Protein AF-0000000073020446 (afdb_homodimer)

Radius of gyration: 24.44 Å; Cα contacts (8 Å, |Δi|>4): 511; chains: 2; bounding box: 41×129×50 Å

Structure (mmCIF, N/CA/C/O backbone):
data_AF-0000000073020446-model_v1
#
loop_
_entity.id
_entity.type
_entity.pdbx_description
1 polymer 'PDZ domain-containing protein'
#
loop_
_atom_site.group_PDB
_atom_site.id
_atom_site.type_symbol
_atom_site.label_atom_id
_atom_site.label_alt_id
_atom_site.label_comp_id
_atom_site.label_asym_id
_atom_site.label_entity_id
_atom_site.label_seq_id
_atom_site.pdbx_PDB_ins_code
_atom_site.Cartn_x
_atom_site.Cartn_y
_atom_site.Cartn_z
_atom_site.occupancy
_atom_site.B_iso_or_equiv
_atom_site.auth_seq_id
_atom_site.auth_comp_id
_atom_site.auth_asym_id
_atom_site.auth_atom_id
_atom_site.pdbx_PDB_model_num
ATOM 1 N N . ARG A 1 1 ? 5.922 -68.75 -7.051 1 32.19 1 ARG A N 1
ATOM 2 C CA . ARG A 1 1 ? 5.406 -67.938 -5.965 1 32.19 1 ARG A CA 1
ATOM 3 C C . ARG A 1 1 ? 6.133 -66.562 -5.906 1 32.19 1 ARG A C 1
ATOM 5 O O . ARG A 1 1 ? 7.09 -66.438 -5.145 1 32.19 1 ARG A O 1
ATOM 12 N N . GLU A 1 2 ? 6.543 -66.062 -7.113 1 38.53 2 GLU A N 1
ATOM 13 C CA . GLU A 1 2 ? 7.254 -64.812 -7.297 1 38.53 2 GLU A CA 1
ATOM 14 C C . GLU A 1 2 ? 6.465 -63.625 -6.715 1 38.53 2 GLU A C 1
ATOM 16 O O . GLU A 1 2 ? 5.293 -63.438 -7.051 1 38.53 2 GLU A O 1
ATOM 21 N N . THR A 1 3 ? 6.746 -63.281 -5.391 1 38.09 3 THR A N 1
ATOM 22 C CA . THR A 1 3 ? 6.234 -62.094 -4.68 1 38.09 3 THR A CA 1
ATOM 23 C C . THR A 1 3 ? 6.5 -60.844 -5.469 1 38.09 3 THR A C 1
ATOM 25 O O . THR A 1 3 ? 7.645 -60.562 -5.836 1 38.09 3 THR A O 1
ATOM 28 N N . LEU A 1 4 ? 5.629 -60.375 -6.383 1 40.97 4 LEU A N 1
ATOM 29 C CA . LEU A 1 4 ? 5.574 -59.031 -7 1 40.97 4 LEU A CA 1
ATOM 30 C C . LEU A 1 4 ? 5.641 -57.938 -5.945 1 40.97 4 LEU A C 1
ATOM 32 O O . LEU A 1 4 ? 4.773 -57.875 -5.074 1 40.97 4 LEU A O 1
ATOM 36 N N . SER A 1 5 ? 6.809 -57.719 -5.328 1 40.84 5 SER A N 1
ATOM 37 C CA . SER A 1 5 ? 7.008 -56.531 -4.492 1 40.84 5 SER A CA 1
ATOM 38 C C . SER A 1 5 ? 6.598 -55.25 -5.227 1 40.84 5 SER A C 1
ATOM 40 O O . SER A 1 5 ? 7.102 -54.969 -6.316 1 40.84 5 SER A O 1
ATOM 42 N N . SER A 1 6 ? 5.32 -55.031 -5.387 1 43.56 6 SER A N 1
ATOM 43 C CA . SER A 1 6 ? 4.883 -53.719 -5.82 1 43.56 6 SER A CA 1
ATOM 44 C C . SER A 1 6 ? 5.578 -52.625 -5.031 1 43.56 6 SER A C 1
ATOM 46 O O . SER A 1 6 ? 5.383 -52.5 -3.818 1 43.56 6 SER A O 1
ATOM 48 N N . GLY A 1 7 ? 6.867 -52.406 -5.188 1 40.72 7 GLY A N 1
ATOM 49 C CA . GLY A 1 7 ? 7.527 -51.188 -4.695 1 40.72 7 GLY A CA 1
ATOM 50 C C . GLY A 1 7 ? 6.695 -49.938 -4.879 1 40.72 7 GLY A C 1
ATOM 51 O O . GLY A 1 7 ? 6.445 -49.5 -6.008 1 40.72 7 GLY A O 1
ATOM 52 N N . VAL A 1 8 ? 5.621 -49.781 -4.141 1 45.06 8 VAL A N 1
ATOM 53 C CA . VAL A 1 8 ? 4.977 -48.5 -4.074 1 45.06 8 VAL A CA 1
ATOM 54 C C . VAL A 1 8 ? 6.035 -47.406 -3.881 1 45.06 8 VAL A C 1
ATOM 56 O O . VAL A 1 8 ? 6.785 -47.438 -2.904 1 45.06 8 VAL A O 1
ATOM 59 N N . SER A 1 9 ? 6.828 -47.031 -4.875 1 44.69 9 SER A N 1
ATOM 60 C CA . SER A 1 9 ? 7.613 -45.812 -4.855 1 44.69 9 SER A CA 1
ATOM 61 C C . SER A 1 9 ? 6.848 -44.656 -4.18 1 44.69 9 SER A C 1
ATOM 63 O O . SER A 1 9 ? 5.73 -44.344 -4.586 1 44.69 9 SER A O 1
ATOM 65 N N . VAL A 1 10 ? 6.824 -44.594 -2.91 1 44.34 10 VAL A N 1
ATOM 66 C CA . VAL A 1 10 ? 6.375 -43.375 -2.236 1 44.34 10 VAL A CA 1
ATOM 67 C C . VAL A 1 10 ? 7.008 -42.156 -2.895 1 44.34 10 VAL A C 1
ATOM 69 O O . VAL A 1 10 ? 8.234 -42.031 -2.963 1 44.34 10 VAL A O 1
ATOM 72 N N . GLN A 1 11 ? 6.578 -41.719 -4.066 1 43.41 11 GLN A N 1
ATOM 73 C CA . GLN A 1 11 ? 6.965 -40.406 -4.516 1 43.41 11 GLN A CA 1
ATOM 74 C C . GLN A 1 11 ? 7.168 -39.469 -3.33 1 43.41 11 GLN A C 1
ATOM 76 O O . GLN A 1 11 ? 6.312 -39.375 -2.447 1 43.41 11 GLN A O 1
ATOM 81 N N . GLU A 1 12 ? 8.258 -39.438 -2.719 1 45.97 12 GLU A N 1
ATOM 82 C CA . GLU A 1 12 ? 8.641 -38.438 -1.751 1 45.97 12 GLU A CA 1
ATOM 83 C C . GLU A 1 12 ? 8.086 -37.062 -2.145 1 45.97 12 GLU A C 1
ATOM 85 O O . GLU A 1 12 ? 8.398 -36.531 -3.219 1 45.97 12 GLU A O 1
ATOM 90 N N . GLU A 1 13 ? 6.758 -36.844 -2.008 1 51.16 13 GLU A N 1
ATOM 91 C CA . GLU A 1 13 ? 6.254 -35.469 -2.088 1 51.16 13 GLU A CA 1
ATOM 92 C C . GLU A 1 13 ? 7.289 -34.469 -1.582 1 51.16 13 GLU A C 1
ATOM 94 O O . GLU A 1 13 ? 7.688 -34.5 -0.416 1 51.16 13 GLU A O 1
ATOM 99 N N . THR A 1 14 ? 8.414 -34.344 -2.248 1 57.66 14 THR A N 1
ATOM 100 C CA . THR A 1 14 ? 9.359 -33.281 -1.863 1 57.66 14 THR A CA 1
ATOM 101 C C . THR A 1 14 ? 8.641 -32.125 -1.195 1 57.66 14 THR A C 1
ATOM 103 O O . THR A 1 14 ? 7.602 -31.672 -1.681 1 57.66 14 THR A O 1
ATOM 106 N N . ALA A 1 15 ? 8.586 -31.984 0.088 1 64.5 15 ALA A N 1
ATOM 107 C CA . ALA A 1 15 ? 7.934 -31.047 0.995 1 64.5 15 ALA A CA 1
ATOM 108 C C . ALA A 1 15 ? 8.07 -29.609 0.486 1 64.5 15 ALA A C 1
ATOM 110 O O . ALA A 1 15 ? 9.172 -29.156 0.19 1 64.5 15 ALA A O 1
ATOM 111 N N . SER A 1 16 ? 7.105 -29.141 -0.244 1 80.31 16 SER A N 1
ATOM 112 C CA . SER A 1 16 ? 7.082 -27.734 -0.651 1 80.31 16 SER A CA 1
ATOM 113 C C . SER A 1 16 ? 7.172 -26.812 0.556 1 80.31 16 SER A C 1
ATOM 115 O O . SER A 1 16 ? 6.684 -27.141 1.639 1 80.31 16 SER A O 1
ATOM 117 N N . GLU A 1 17 ? 8.195 -26 0.393 1 88.5 17 GLU A N 1
ATOM 118 C CA . GLU A 1 17 ? 8.367 -24.984 1.426 1 88.5 17 GLU A CA 1
ATOM 119 C C . GLU A 1 17 ? 7.781 -23.641 0.986 1 88.5 17 GLU A C 1
ATOM 121 O O . GLU A 1 17 ? 7.887 -23.266 -0.183 1 88.5 17 GLU A O 1
ATOM 126 N N . GLU A 1 18 ? 7.016 -23.078 1.879 1 91.31 18 GLU A N 1
ATOM 127 C CA . GLU A 1 18 ? 6.496 -21.734 1.638 1 91.31 18 GLU A CA 1
ATOM 128 C C . GLU A 1 18 ? 7.434 -20.672 2.205 1 91.31 18 GLU A C 1
ATOM 130 O O . GLU A 1 18 ? 7.883 -20.766 3.348 1 91.31 18 GLU A O 1
ATOM 135 N N . VAL A 1 19 ? 7.738 -19.656 1.341 1 92.88 19 VAL A N 1
ATOM 136 C CA . VAL A 1 19 ? 8.594 -18.578 1.8 1 92.88 19 VAL A CA 1
ATOM 137 C C . VAL A 1 19 ? 7.895 -17.234 1.56 1 92.88 19 VAL A C 1
ATOM 139 O O . VAL A 1 19 ? 7.09 -17.109 0.637 1 92.88 19 VAL A O 1
ATOM 142 N N . GLU A 1 20 ? 8.117 -16.312 2.484 1 95 20 GLU A N 1
ATOM 143 C CA . GLU A 1 20 ? 7.656 -14.938 2.297 1 95 20 GLU A CA 1
ATOM 144 C C . GLU A 1 20 ? 8.711 -14.094 1.591 1 95 20 GLU A C 1
ATOM 146 O O . GLU A 1 20 ? 9.891 -14.141 1.943 1 95 20 GLU A O 1
ATOM 151 N N . VAL A 1 21 ? 8.266 -13.312 0.598 1 95.31 21 VAL A N 1
ATOM 152 C CA . VAL A 1 21 ? 9.188 -12.555 -0.243 1 95.31 21 VAL A CA 1
ATOM 153 C C . VAL A 1 21 ? 8.68 -11.117 -0.394 1 95.31 21 VAL A C 1
ATOM 155 O O . VAL A 1 21 ? 7.484 -10.891 -0.577 1 95.31 21 VAL A O 1
ATOM 158 N N . VAL A 1 22 ? 9.523 -10.133 -0.244 1 97.12 22 VAL A N 1
ATOM 159 C CA . VAL A 1 22 ? 9.234 -8.75 -0.595 1 97.12 22 VAL A CA 1
ATOM 160 C C . VAL A 1 22 ? 9.93 -8.391 -1.906 1 97.12 22 VAL A C 1
ATOM 162 O O . VAL A 1 22 ? 11.141 -8.586 -2.049 1 97.12 22 VAL A O 1
ATOM 165 N N . VAL A 1 23 ? 9.172 -7.891 -2.818 1 96.62 23 VAL A N 1
ATOM 166 C CA . VAL A 1 23 ? 9.727 -7.438 -4.094 1 96.62 23 VAL A CA 1
ATOM 167 C C . VAL A 1 23 ? 9.305 -5.996 -4.359 1 96.62 23 VAL A C 1
ATOM 169 O O . VAL A 1 23 ? 8.18 -5.605 -4.035 1 96.62 23 VAL A O 1
ATOM 172 N N . GLU A 1 24 ? 10.18 -5.246 -4.926 1 96.44 24 GLU A N 1
ATOM 173 C CA . GLU A 1 24 ? 9.922 -3.824 -5.125 1 96.44 24 GLU A CA 1
ATOM 174 C C . GLU A 1 24 ? 10.43 -3.352 -6.48 1 96.44 24 GLU A C 1
ATOM 176 O O . GLU A 1 24 ? 11.516 -3.744 -6.91 1 96.44 24 GLU A O 1
ATOM 181 N N . THR A 1 25 ? 9.594 -2.484 -7.102 1 95.88 25 THR A N 1
ATOM 182 C CA . THR A 1 25 ? 10.031 -1.891 -8.359 1 95.88 25 THR A CA 1
ATOM 183 C C . THR A 1 25 ? 11.062 -0.793 -8.109 1 95.88 25 THR A C 1
ATOM 185 O O . THR A 1 25 ? 11.195 -0.303 -6.98 1 95.88 25 THR A O 1
ATOM 188 N N . GLU A 1 26 ? 11.844 -0.472 -9.234 1 91.12 26 GLU A N 1
ATOM 189 C CA . GLU A 1 26 ? 12.742 0.675 -9.164 1 91.12 26 GLU A CA 1
ATOM 190 C C . GLU A 1 26 ? 11.961 1.982 -9.055 1 91.12 26 GLU A C 1
ATOM 192 O O . GLU A 1 26 ? 10.75 2.012 -9.281 1 91.12 26 GLU A O 1
ATOM 197 N N . ALA A 1 27 ? 12.867 3.027 -8.82 1 83.88 27 ALA A N 1
ATOM 198 C CA . ALA A 1 27 ? 12.258 4.348 -8.695 1 83.88 27 ALA A CA 1
ATOM 199 C C . ALA A 1 27 ? 11.531 4.742 -9.977 1 83.88 27 ALA A C 1
ATOM 201 O O . ALA A 1 27 ? 12.047 4.535 -11.078 1 83.88 27 ALA A O 1
ATOM 202 N N . GLU A 1 28 ? 10.266 5.059 -10.008 1 83.38 28 GLU A N 1
ATOM 203 C CA . GLU A 1 28 ? 9.438 5.559 -11.094 1 83.38 28 GLU A CA 1
ATOM 204 C C . GLU A 1 28 ? 8.969 4.422 -12 1 83.38 28 GLU A C 1
ATOM 206 O O . GLU A 1 28 ? 8.445 4.66 -13.086 1 83.38 28 GLU A O 1
ATOM 211 N N . ALA A 1 29 ? 9.406 3.279 -11.648 1 91.75 29 ALA A N 1
ATOM 212 C CA . ALA A 1 29 ? 8.906 2.154 -12.438 1 91.75 29 ALA A CA 1
ATOM 213 C C . ALA A 1 29 ? 7.648 1.558 -11.812 1 91.75 29 ALA A C 1
ATOM 215 O O . ALA A 1 29 ? 7.555 1.431 -10.594 1 91.75 29 ALA A O 1
ATOM 216 N N . GLY A 1 30 ? 6.691 1.211 -12.648 1 96.31 30 GLY A N 1
ATOM 217 C CA . GLY A 1 30 ? 5.457 0.569 -12.219 1 96.31 30 GLY A CA 1
ATOM 218 C C . GLY A 1 30 ? 5.469 -0.934 -12.422 1 96.31 30 GLY A C 1
ATOM 219 O O . GLY A 1 30 ? 6.457 -1.496 -12.898 1 96.31 30 GLY A O 1
ATOM 220 N N . ALA A 1 31 ? 4.445 -1.601 -11.945 1 97.06 31 ALA A N 1
ATOM 221 C CA . ALA A 1 31 ? 4.234 -3.035 -12.125 1 97.06 31 ALA A CA 1
ATOM 222 C C . ALA A 1 31 ? 3.082 -3.305 -13.086 1 97.06 31 ALA A C 1
ATOM 224 O O . ALA A 1 31 ? 1.946 -2.896 -12.836 1 97.06 31 ALA A O 1
ATOM 225 N N . SER A 1 32 ? 3.424 -3.918 -14.172 1 97.31 32 SER A N 1
ATOM 226 C CA . SER A 1 32 ? 2.396 -4.246 -15.156 1 97.31 32 SER A CA 1
ATOM 227 C C . SER A 1 32 ? 2.637 -5.621 -15.773 1 97.31 32 SER A C 1
ATOM 229 O O . SER A 1 32 ? 3.695 -6.219 -15.57 1 97.31 32 SER A O 1
ATOM 231 N N . GLY A 1 33 ? 1.532 -6.156 -16.453 1 98.06 33 GLY A N 1
ATOM 232 C CA . GLY A 1 33 ? 1.674 -7.387 -17.219 1 98.06 33 GLY A CA 1
ATOM 233 C C . GLY A 1 33 ? 1.342 -8.633 -16.422 1 98.06 33 GLY A C 1
ATOM 234 O O . GLY A 1 33 ? 1.864 -9.711 -16.688 1 98.06 33 GLY A O 1
ATOM 235 N N . TYR A 1 34 ? 0.588 -8.461 -15.43 1 98.62 34 TYR A N 1
ATOM 236 C CA . TYR A 1 34 ? 0.132 -9.609 -14.656 1 98.62 34 TYR A CA 1
ATOM 237 C C . TYR A 1 34 ? -1.369 -9.539 -14.406 1 98.62 34 TYR A C 1
ATOM 239 O O . TYR A 1 34 ? -1.966 -8.461 -14.484 1 98.62 34 TYR A O 1
ATOM 247 N N . SER A 1 35 ? -1.952 -10.648 -14.148 1 98.62 35 SER A N 1
ATOM 248 C CA . SER A 1 35 ? -3.348 -10.719 -13.727 1 98.62 35 SER A CA 1
ATOM 249 C C . SER A 1 35 ? -3.49 -11.43 -12.383 1 98.62 35 SER A C 1
ATOM 251 O O . SER A 1 35 ? -2.568 -12.117 -11.938 1 98.62 35 SER A O 1
ATOM 253 N N . VAL A 1 36 ? -4.629 -11.156 -11.734 1 98.81 36 VAL A N 1
ATOM 254 C CA . VAL A 1 36 ? -4.844 -11.727 -10.406 1 98.81 36 VAL A CA 1
ATOM 255 C C . VAL A 1 36 ? -6.16 -12.5 -10.391 1 98.81 36 VAL A C 1
ATOM 257 O O . VAL A 1 36 ? -6.996 -12.336 -11.281 1 98.81 36 VAL A O 1
ATOM 260 N N . THR A 1 37 ? -6.234 -13.453 -9.445 1 98.75 37 THR A N 1
ATOM 261 C CA . THR A 1 37 ? -7.449 -14.219 -9.188 1 98.75 37 THR A CA 1
ATOM 262 C C . THR A 1 37 ? -7.66 -14.422 -7.691 1 98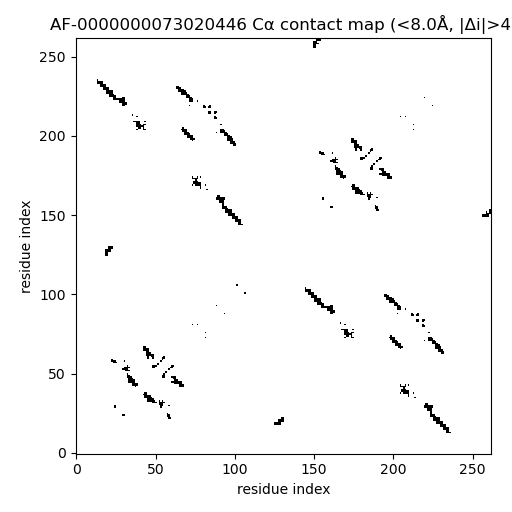.75 37 THR A C 1
ATOM 264 O O . THR A 1 37 ? -6.766 -14.141 -6.891 1 98.75 37 THR A O 1
ATOM 267 N N . GLY A 1 38 ? -8.93 -14.852 -7.379 1 98.62 38 GLY A N 1
ATOM 268 C CA . GLY A 1 38 ? -9.258 -15.094 -5.98 1 98.62 38 GLY A CA 1
ATOM 269 C C . GLY A 1 38 ? -9.969 -13.93 -5.32 1 98.62 38 GLY A C 1
ATOM 270 O O . GLY A 1 38 ? -10.953 -13.414 -5.855 1 98.62 38 GLY A O 1
ATOM 271 N N . GLY A 1 39 ? -9.469 -13.562 -4.059 1 98.25 39 GLY A N 1
ATOM 272 C CA . GLY A 1 39 ? -10.148 -12.578 -3.234 1 98.25 39 GLY A CA 1
ATOM 273 C C . GLY A 1 39 ? -10.961 -13.195 -2.111 1 98.25 39 GLY A C 1
ATOM 274 O O . GLY A 1 39 ? -11.141 -14.414 -2.064 1 98.25 39 GLY A O 1
ATOM 275 N N . GLY A 1 40 ? -11.289 -12.328 -1.175 1 97.94 40 GLY A N 1
ATOM 276 C CA . GLY A 1 40 ? -12.031 -12.836 -0.034 1 97.94 40 GLY A CA 1
ATOM 277 C C . GLY A 1 40 ? -11.211 -13.75 0.856 1 97.94 40 GLY A C 1
ATOM 278 O O . GLY A 1 40 ? -10.047 -13.469 1.128 1 97.94 40 GLY A O 1
ATOM 279 N N . GLU A 1 41 ? -11.805 -14.766 1.276 1 97.38 41 GLU A N 1
ATOM 280 C CA . GLU A 1 41 ? -11.188 -15.688 2.225 1 97.38 41 GLU A CA 1
ATOM 281 C C . GLU A 1 41 ? -10.094 -16.516 1.557 1 97.38 41 GLU A C 1
ATOM 283 O O . GLU A 1 41 ? -9.156 -16.969 2.221 1 97.38 41 GLU A O 1
ATOM 288 N N . ARG A 1 42 ? -10.219 -16.734 0.312 1 97.19 42 ARG A N 1
ATOM 289 C CA . ARG A 1 42 ? -9.258 -17.547 -0.418 1 97.19 42 ARG A CA 1
ATOM 290 C C . ARG A 1 42 ? -7.895 -16.875 -0.49 1 97.19 42 ARG A C 1
ATOM 292 O O . ARG A 1 42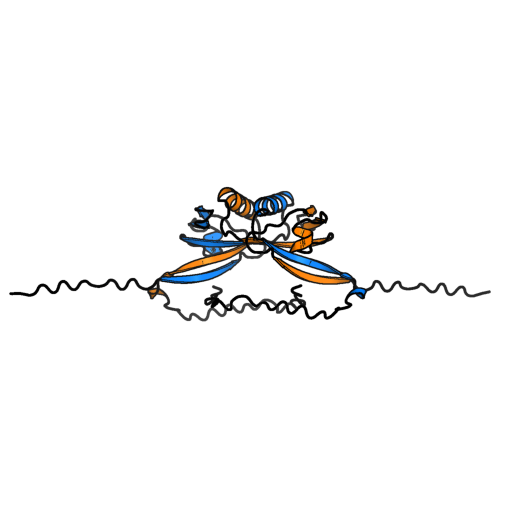 ? -6.859 -17.547 -0.494 1 97.19 42 ARG A O 1
ATOM 299 N N . GLY A 1 43 ? -7.961 -15.578 -0.534 1 98.44 43 GLY A N 1
ATOM 300 C CA . GLY A 1 43 ? -6.75 -14.805 -0.781 1 98.44 43 GLY A CA 1
ATOM 301 C C . GLY A 1 43 ? -6.59 -14.398 -2.234 1 98.44 43 GLY A C 1
ATOM 302 O O . GLY A 1 43 ? -7.344 -14.852 -3.098 1 98.44 43 GLY A O 1
ATOM 303 N N . LEU A 1 44 ? -5.672 -13.492 -2.459 1 98.81 44 LEU A N 1
ATOM 304 C CA . LEU A 1 44 ? -5.383 -12.977 -3.793 1 98.81 44 LEU A CA 1
ATOM 305 C C . LEU A 1 44 ? -4.121 -13.609 -4.363 1 98.81 44 LEU A C 1
ATOM 307 O O . LEU A 1 44 ? -3.078 -13.633 -3.703 1 98.81 44 LEU A O 1
ATOM 311 N N . PHE A 1 45 ? -4.215 -14.141 -5.609 1 98.75 45 PHE A N 1
ATOM 312 C CA . PHE A 1 45 ? -3.107 -14.875 -6.211 1 98.75 45 PHE A CA 1
ATOM 313 C C . PHE A 1 45 ? -2.785 -14.328 -7.598 1 98.75 45 PHE A C 1
ATOM 315 O O . PHE A 1 45 ? -3.676 -13.859 -8.305 1 98.75 45 PHE A O 1
ATOM 322 N N . ILE A 1 46 ? -1.523 -14.453 -7.906 1 98.81 46 ILE A N 1
ATOM 323 C CA . ILE A 1 46 ? -1.13 -14.164 -9.281 1 98.81 46 ILE A CA 1
ATOM 324 C C . ILE A 1 46 ? -1.61 -15.289 -10.203 1 98.81 46 ILE A C 1
ATOM 326 O O . ILE A 1 46 ? -1.282 -16.453 -9.984 1 98.81 46 ILE A O 1
ATOM 330 N N . LYS A 1 47 ? -2.359 -14.945 -11.148 1 98.69 47 LYS A N 1
ATOM 331 C CA . LYS A 1 47 ? -2.9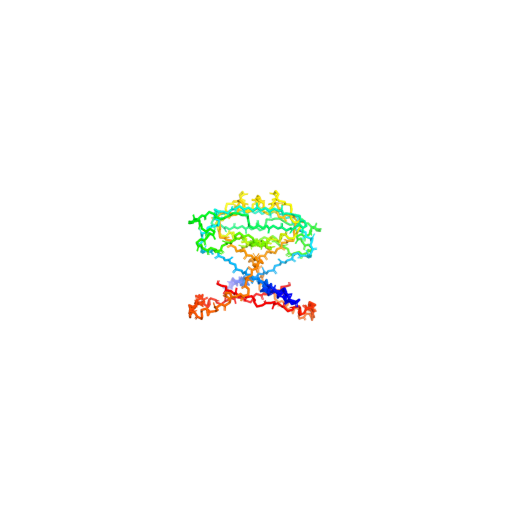34 -15.914 -12.078 1 98.69 47 LYS A CA 1
ATOM 332 C C . LYS A 1 47 ? -2.041 -16.109 -13.297 1 98.69 47 LYS A C 1
ATOM 334 O O . LYS A 1 47 ? -1.778 -17.234 -13.719 1 98.69 47 LYS A O 1
ATOM 339 N N . ASP A 1 48 ? -1.679 -14.953 -13.969 1 98.5 48 ASP A N 1
ATOM 340 C CA . ASP A 1 48 ? -0.83 -14.953 -15.148 1 98.5 48 ASP A CA 1
ATOM 341 C C . ASP A 1 48 ? 0.198 -13.828 -15.094 1 98.5 48 ASP A C 1
ATOM 343 O O . ASP A 1 48 ? -0.082 -12.75 -14.562 1 98.5 48 ASP A O 1
ATOM 347 N N . VAL A 1 49 ? 1.334 -14.195 -15.711 1 98.62 49 VAL A N 1
ATOM 348 C CA . VAL A 1 49 ? 2.377 -13.195 -15.898 1 98.62 49 VAL A CA 1
ATOM 349 C C . VAL A 1 49 ? 2.865 -13.211 -17.344 1 98.62 49 VAL A C 1
ATOM 351 O O . VAL A 1 49 ? 3.324 -14.25 -17.844 1 98.62 49 VAL A O 1
ATOM 354 N N . LEU A 1 50 ? 2.633 -12.039 -18 1 98.06 50 LEU A N 1
ATOM 355 C CA . LEU A 1 50 ? 3.092 -11.93 -19.375 1 98.06 50 LEU A CA 1
ATOM 356 C C . LEU A 1 50 ? 4.613 -11.961 -19.453 1 98.06 50 LEU A C 1
ATOM 358 O O . LEU A 1 50 ? 5.293 -11.336 -18.625 1 98.06 50 LEU A O 1
ATOM 362 N N . LYS A 1 51 ? 5.043 -12.656 -20.406 1 95.56 51 LYS A N 1
ATOM 363 C CA . LYS A 1 51 ? 6.484 -12.719 -20.625 1 95.56 51 LYS A CA 1
ATOM 364 C C . LYS A 1 51 ? 7.051 -11.336 -20.938 1 95.56 51 LYS A C 1
ATOM 366 O O . LYS A 1 51 ? 6.449 -10.57 -21.688 1 95.56 51 LYS A O 1
ATOM 371 N N . ASP A 1 52 ? 8.078 -10.836 -20.469 1 95.31 52 ASP A N 1
ATOM 372 C CA . ASP A 1 52 ? 8.805 -9.602 -20.766 1 95.31 52 ASP A CA 1
ATOM 373 C C . ASP A 1 52 ? 8.133 -8.391 -20.125 1 95.31 52 ASP A C 1
ATOM 375 O O . ASP A 1 52 ? 8.469 -7.25 -20.453 1 95.31 52 ASP A O 1
ATOM 379 N N . SER A 1 53 ? 7.105 -8.68 -19.328 1 96.56 53 SER A N 1
ATOM 380 C CA . SER A 1 53 ? 6.457 -7.598 -18.609 1 96.56 53 SER A CA 1
ATOM 381 C C . SER A 1 53 ? 7.34 -7.086 -17.469 1 96.56 53 SER A C 1
ATOM 383 O O . SER A 1 53 ? 8.344 -7.719 -17.125 1 96.56 53 SER A O 1
ATOM 385 N N . THR A 1 54 ? 7.043 -5.926 -16.969 1 96.12 54 THR A N 1
ATOM 386 C CA . THR A 1 54 ? 7.789 -5.402 -15.828 1 96.12 54 THR A CA 1
ATOM 387 C C . THR A 1 54 ? 7.594 -6.281 -14.594 1 96.12 54 THR A C 1
ATOM 389 O O . THR A 1 54 ? 8.5 -6.41 -13.766 1 96.12 54 THR A O 1
ATOM 392 N N . ALA A 1 55 ? 6.406 -6.914 -14.5 1 97.12 55 ALA A N 1
ATOM 393 C CA . ALA A 1 55 ? 6.137 -7.828 -13.391 1 97.12 55 ALA A CA 1
ATOM 394 C C . ALA A 1 55 ? 7.062 -9.047 -13.445 1 97.12 55 ALA A C 1
ATOM 396 O O . ALA A 1 55 ? 7.535 -9.523 -12.414 1 97.12 55 ALA A O 1
ATOM 397 N N . ALA A 1 56 ? 7.281 -9.508 -14.625 1 95.69 56 ALA A N 1
ATOM 398 C CA . ALA A 1 56 ? 8.164 -10.656 -14.797 1 95.69 56 ALA A CA 1
ATOM 399 C C . ALA A 1 56 ? 9.625 -10.25 -14.641 1 95.69 56 ALA A C 1
ATOM 401 O O . ALA A 1 56 ? 10.367 -10.859 -13.867 1 95.69 56 ALA A O 1
ATOM 402 N N . LYS A 1 57 ? 10.016 -9.219 -15.266 1 94.56 57 LYS A N 1
ATOM 403 C CA . LYS A 1 57 ? 11.422 -8.852 -15.383 1 94.56 57 LYS A CA 1
ATOM 404 C C . LYS A 1 57 ? 11.922 -8.188 -14.109 1 94.56 57 LYS A C 1
ATOM 406 O O . LYS A 1 57 ? 13.031 -8.477 -13.641 1 94.56 57 LYS A O 1
ATOM 411 N N . HIS A 1 58 ? 11.133 -7.348 -13.547 1 93.38 58 HIS A N 1
ATOM 412 C CA . HIS A 1 58 ? 11.633 -6.523 -12.453 1 93.38 58 HIS A CA 1
ATOM 413 C C . HIS A 1 58 ? 11.188 -7.078 -11.102 1 93.38 58 HIS A C 1
ATOM 415 O O . HIS A 1 58 ? 11.867 -6.891 -10.094 1 93.38 58 HIS A O 1
ATOM 421 N N . LEU A 1 59 ? 10.039 -7.777 -11.062 1 96.19 59 LEU A N 1
ATOM 422 C CA . LEU A 1 59 ? 9.516 -8.211 -9.773 1 96.19 59 LEU A CA 1
ATOM 423 C C . LEU A 1 59 ? 9.594 -9.734 -9.641 1 96.19 59 LEU A C 1
ATOM 425 O O . LEU A 1 59 ? 9.359 -10.281 -8.555 1 96.19 59 LEU A O 1
ATOM 429 N N . SER A 1 60 ? 9.891 -10.43 -10.711 1 95.81 60 SER A N 1
ATOM 430 C CA . SER A 1 60 ? 9.961 -11.883 -10.719 1 95.81 60 SER A CA 1
ATOM 431 C C . SER A 1 60 ? 8.672 -12.5 -10.172 1 95.81 60 SER A C 1
ATOM 433 O O . SER A 1 60 ? 8.711 -13.5 -9.453 1 95.81 60 SER A O 1
ATOM 435 N N . LEU A 1 61 ? 7.602 -11.891 -10.469 1 97.81 61 LEU A N 1
ATOM 436 C CA . LEU A 1 61 ? 6.324 -12.477 -10.07 1 97.81 61 LEU A CA 1
ATOM 437 C C . LEU A 1 61 ? 6.082 -13.797 -10.789 1 97.81 61 LEU A C 1
ATOM 439 O O . LEU A 1 61 ? 6.465 -13.953 -11.953 1 97.81 61 LEU A O 1
ATOM 443 N N . GLN A 1 62 ? 5.445 -14.719 -10.094 1 96.19 62 GLN A N 1
ATOM 444 C CA . GLN A 1 62 ? 5.172 -16.031 -10.664 1 96.19 62 GLN A CA 1
ATOM 445 C C . GLN A 1 62 ? 3.711 -16.422 -10.461 1 96.19 62 GLN A C 1
ATOM 447 O O . GLN A 1 62 ? 3.104 -16.078 -9.445 1 96.19 62 GLN A O 1
ATOM 452 N N . GLN A 1 63 ? 3.24 -17.125 -11.438 1 96.88 63 GLN A N 1
ATOM 453 C CA . GLN A 1 63 ? 1.937 -17.75 -11.242 1 96.88 63 GLN A CA 1
ATOM 454 C C . GLN A 1 63 ? 1.896 -18.547 -9.938 1 96.88 63 GLN A C 1
ATOM 456 O O . GLN A 1 63 ? 2.832 -19.281 -9.633 1 96.88 63 GLN A O 1
ATOM 461 N N . GLY A 1 64 ? 0.816 -18.281 -9.172 1 97.25 64 GLY A N 1
ATOM 462 C CA . GLY A 1 64 ? 0.661 -19.031 -7.938 1 97.25 64 GLY A CA 1
ATOM 463 C C . GLY A 1 64 ? 1.127 -18.281 -6.711 1 97.25 64 GLY A C 1
ATOM 464 O O . GLY A 1 64 ? 0.796 -18.641 -5.582 1 97.25 64 GLY A O 1
ATOM 465 N N . ASP A 1 65 ? 2.021 -17.25 -6.902 1 98.12 65 ASP A N 1
ATOM 466 C CA . ASP A 1 65 ? 2.332 -16.375 -5.777 1 98.12 65 ASP A CA 1
ATOM 467 C C . ASP A 1 65 ? 1.056 -15.844 -5.121 1 98.12 65 ASP A C 1
ATOM 469 O O . ASP A 1 65 ? 0.125 -15.422 -5.812 1 98.12 65 ASP A O 1
ATOM 473 N N . GLN A 1 66 ? 0.97 -15.898 -3.775 1 98.62 66 GLN A N 1
ATOM 474 C CA . GLN A 1 66 ? -0.078 -15.18 -3.057 1 98.62 66 GLN A CA 1
ATOM 475 C C . GLN A 1 66 ? 0.356 -13.758 -2.723 1 98.62 66 GLN A C 1
ATOM 477 O O . GLN A 1 66 ? 1.442 -13.547 -2.18 1 98.62 66 GLN A O 1
ATOM 482 N N . LEU A 1 67 ? -0.494 -12.836 -3.156 1 98.75 67 LEU A N 1
ATOM 483 C CA . LEU A 1 67 ? -0.25 -11.438 -2.812 1 98.75 67 LEU A CA 1
ATOM 484 C C . LEU A 1 67 ? -0.805 -11.117 -1.43 1 98.75 67 LEU A C 1
ATOM 486 O O . LEU A 1 67 ? -2.02 -10.984 -1.259 1 98.75 67 LEU A O 1
ATOM 490 N N . LEU A 1 68 ? 0.064 -10.898 -0.498 1 98.56 68 LEU A N 1
ATOM 491 C CA . LEU A 1 68 ? -0.359 -10.633 0.873 1 98.56 68 LEU A CA 1
ATOM 492 C C . LEU A 1 68 ? -0.603 -9.141 1.087 1 98.56 68 LEU A C 1
ATOM 494 O O . LEU A 1 68 ? -1.478 -8.758 1.867 1 98.56 68 LEU A O 1
ATOM 498 N N . SER A 1 69 ? 0.163 -8.297 0.468 1 98.69 69 SER A N 1
ATOM 499 C CA . SER A 1 69 ? -0.031 -6.855 0.545 1 98.69 69 SER A CA 1
ATOM 500 C C . SER A 1 69 ? 0.696 -6.137 -0.587 1 98.69 69 SER A C 1
ATOM 502 O O . SER A 1 69 ? 1.571 -6.715 -1.235 1 98.69 69 SER A O 1
ATOM 504 N N . ALA A 1 70 ? 0.252 -4.926 -0.86 1 98.75 70 ALA A N 1
ATOM 505 C CA . ALA A 1 70 ? 0.892 -4.012 -1.802 1 98.75 70 ALA A CA 1
ATOM 506 C C . ALA A 1 70 ? 1.131 -2.646 -1.163 1 98.75 70 ALA A C 1
ATOM 508 O O . ALA A 1 70 ? 0.229 -2.076 -0.544 1 98.75 70 ALA A O 1
ATOM 509 N N . ARG A 1 71 ? 2.338 -2.215 -1.261 1 98.69 71 ARG A N 1
ATOM 510 C CA . ARG A 1 71 ? 2.648 -0.833 -0.905 1 98.69 71 ARG A CA 1
ATOM 511 C C . ARG A 1 71 ? 2.785 0.035 -2.152 1 98.69 71 ARG A C 1
ATOM 513 O O . ARG A 1 71 ? 3.58 -0.271 -3.043 1 98.69 71 ARG A O 1
ATOM 520 N N . VAL A 1 72 ? 2.057 1.097 -2.213 1 98.69 72 VAL A N 1
ATOM 521 C CA . VAL A 1 72 ? 2.152 2.07 -3.295 1 98.69 72 VAL A CA 1
ATOM 522 C C . VAL A 1 72 ? 2.848 3.334 -2.797 1 98.69 72 VAL A C 1
ATOM 524 O O . VAL A 1 72 ? 2.494 3.869 -1.743 1 98.69 72 VAL A O 1
ATOM 527 N N . TYR A 1 73 ? 3.822 3.789 -3.537 1 98.5 73 TYR A N 1
ATOM 528 C CA . TYR A 1 73 ? 4.543 5.008 -3.193 1 98.5 73 TYR A CA 1
ATOM 529 C C . TYR A 1 73 ? 3.957 6.211 -3.922 1 98.5 73 TYR A C 1
ATOM 531 O O . TYR A 1 73 ? 3.697 6.152 -5.125 1 98.5 73 TYR A O 1
ATOM 539 N N . PHE A 1 74 ? 3.885 7.34 -3.201 1 98.38 74 PHE A N 1
ATOM 540 C CA . PHE A 1 74 ? 3.078 8.445 -3.709 1 98.38 74 PHE A CA 1
ATOM 541 C C . PHE A 1 74 ? 3.965 9.562 -4.23 1 98.38 74 PHE A C 1
ATOM 543 O O . PHE A 1 74 ? 3.506 10.695 -4.402 1 98.38 74 PHE A O 1
ATOM 550 N N . ASP A 1 75 ? 5.191 9.242 -4.438 1 96.62 75 ASP A N 1
ATOM 551 C CA . ASP A 1 75 ? 6.039 10.211 -5.125 1 96.62 75 ASP A CA 1
ATOM 552 C C . ASP A 1 75 ? 5.52 10.492 -6.535 1 96.62 75 ASP A C 1
ATOM 554 O O . ASP A 1 75 ? 5.48 9.594 -7.375 1 96.62 75 ASP A O 1
ATOM 558 N N . ASN A 1 76 ? 5.062 11.742 -6.844 1 97.31 76 ASN A N 1
ATOM 559 C CA . ASN A 1 76 ? 4.578 12.203 -8.141 1 97.31 76 ASN A CA 1
ATOM 560 C C . ASN A 1 76 ? 3.318 11.461 -8.57 1 97.31 76 ASN A C 1
ATOM 562 O O . ASN A 1 76 ? 3.104 11.227 -9.758 1 97.31 76 ASN A O 1
ATOM 566 N N . VAL A 1 77 ? 2.521 11.055 -7.645 1 98.19 77 VAL A N 1
ATOM 567 C CA . VAL A 1 77 ? 1.275 10.352 -7.934 1 98.19 77 VAL A CA 1
ATOM 568 C C . VAL A 1 77 ? 0.205 11.352 -8.359 1 98.19 77 VAL A C 1
ATOM 570 O O . VAL A 1 77 ? 0.107 12.445 -7.801 1 98.19 77 VAL A O 1
ATOM 573 N N . LYS A 1 78 ? -0.566 10.945 -9.367 1 98.44 78 LYS A N 1
ATOM 574 C CA . LYS A 1 78 ? -1.741 11.758 -9.688 1 98.44 78 LYS A CA 1
ATOM 575 C C . LYS A 1 78 ? -2.74 11.75 -8.531 1 98.44 78 LYS A C 1
ATOM 577 O O . LYS A 1 78 ? -3.02 10.703 -7.949 1 98.44 78 LYS A O 1
ATOM 582 N N . TYR A 1 79 ? -3.281 12.898 -8.281 1 98.75 79 TYR A N 1
ATOM 583 C CA . TYR A 1 79 ? -4.246 13.031 -7.195 1 98.75 79 TYR A CA 1
ATOM 584 C C . TYR A 1 79 ? -5.375 12.016 -7.34 1 98.75 79 TYR A C 1
ATOM 586 O O . TYR A 1 79 ? -5.742 11.344 -6.379 1 98.75 79 TYR A O 1
ATOM 594 N N . GLU A 1 80 ? -5.969 11.914 -8.531 1 98.75 80 GLU A N 1
ATOM 595 C CA . GLU A 1 80 ? -7.109 11.039 -8.789 1 98.75 80 GLU A CA 1
ATOM 596 C C . GLU A 1 80 ? -6.762 9.578 -8.516 1 98.75 80 GLU A C 1
ATOM 598 O O . GLU A 1 80 ? -7.578 8.836 -7.961 1 98.75 80 GLU A O 1
ATOM 603 N N . ASP A 1 81 ? -5.633 9.203 -8.883 1 98.81 81 ASP A N 1
ATOM 604 C CA . ASP A 1 81 ? -5.215 7.824 -8.656 1 98.81 81 ASP A CA 1
ATOM 605 C C . ASP A 1 81 ? -5.023 7.543 -7.172 1 98.81 81 ASP A C 1
ATOM 607 O O . ASP A 1 81 ? -5.484 6.52 -6.664 1 98.81 81 ASP A O 1
ATOM 611 N N . ALA A 1 82 ? -4.352 8.484 -6.504 1 98.81 82 ALA A N 1
ATOM 612 C CA . ALA A 1 82 ? -4.168 8.336 -5.062 1 98.81 82 ALA A CA 1
ATOM 613 C C . ALA A 1 82 ? -5.512 8.211 -4.348 1 98.81 82 ALA A C 1
ATOM 615 O O . ALA A 1 82 ? -5.684 7.348 -3.486 1 98.81 82 ALA A O 1
ATOM 616 N N . LEU A 1 83 ? -6.402 9.047 -4.719 1 98.75 83 LEU A N 1
ATOM 617 C CA . LEU A 1 83 ? -7.715 9.055 -4.082 1 98.75 83 LEU A CA 1
ATOM 618 C C . LEU A 1 83 ? -8.43 7.727 -4.293 1 98.75 83 LEU A C 1
ATOM 620 O O . LEU A 1 83 ? -8.992 7.164 -3.35 1 98.75 83 LEU A O 1
ATOM 624 N N . LYS A 1 84 ? -8.406 7.211 -5.457 1 98.75 84 LYS A N 1
ATOM 625 C CA . LYS A 1 84 ? -9.07 5.953 -5.766 1 98.75 84 LYS A CA 1
ATOM 626 C C . LYS A 1 84 ? -8.445 4.793 -4.988 1 98.75 84 LYS A C 1
ATOM 628 O O . LYS A 1 84 ? -9.164 3.93 -4.477 1 98.75 84 LYS A O 1
ATOM 633 N N . ILE A 1 85 ? -7.152 4.801 -4.98 1 98.94 85 ILE A N 1
ATOM 634 C CA . ILE A 1 85 ? -6.453 3.758 -4.234 1 98.94 85 ILE A CA 1
ATOM 635 C C . ILE A 1 85 ? -6.891 3.783 -2.773 1 98.94 85 ILE A C 1
ATOM 637 O O . ILE A 1 85 ? -7.285 2.754 -2.219 1 98.94 85 ILE A O 1
ATOM 641 N N . LEU A 1 86 ? -6.852 4.949 -2.166 1 98.88 86 LEU A N 1
ATOM 642 C CA . LEU A 1 86 ? -7.156 5.094 -0.748 1 98.88 86 LEU A CA 1
ATOM 643 C C . LEU A 1 86 ? -8.625 4.781 -0.475 1 98.88 86 LEU A C 1
ATOM 645 O O . LEU A 1 86 ? -8.961 4.207 0.565 1 98.88 86 LEU A O 1
ATOM 649 N N . GLN A 1 87 ? -9.477 5.129 -1.354 1 98.62 87 GLN A N 1
ATOM 650 C CA . GLN A 1 87 ? -10.898 4.836 -1.192 1 98.62 87 GLN A CA 1
ATOM 651 C C . GLN A 1 87 ? -11.164 3.336 -1.244 1 98.62 87 GLN A C 1
ATOM 653 O O . GLN A 1 87 ? -11.93 2.805 -0.435 1 98.62 87 GLN A O 1
ATOM 658 N N . CYS A 1 88 ? -10.586 2.668 -2.236 1 98.69 88 CYS A N 1
ATOM 659 C CA . CYS A 1 88 ? -10.766 1.226 -2.363 1 98.69 88 CYS A CA 1
ATOM 660 C C . CYS A 1 88 ? -10.156 0.494 -1.174 1 98.69 88 CYS A C 1
ATOM 662 O O . CYS A 1 88 ? -10.648 -0.565 -0.775 1 98.69 88 CYS A O 1
ATOM 664 N N . ALA A 1 89 ? -9.172 1.092 -0.635 1 98.5 89 ALA A N 1
ATOM 665 C CA . ALA A 1 89 ? -8.453 0.481 0.484 1 98.5 89 ALA A CA 1
ATOM 666 C C . ALA A 1 89 ? -9.188 0.731 1.801 1 98.5 89 ALA A C 1
ATOM 668 O O . ALA A 1 89 ? -8.891 0.086 2.811 1 98.5 89 ALA A O 1
ATOM 669 N N . GLU A 1 90 ? -10.102 1.548 1.812 1 98.25 90 GLU A N 1
ATOM 670 C CA . GLU A 1 90 ? -10.711 2.107 3.016 1 98.25 90 GLU A CA 1
ATOM 671 C C . GLU A 1 90 ? -11.195 1.004 3.955 1 98.25 90 GLU A C 1
ATOM 673 O O . GLU A 1 90 ? -10.977 1.074 5.164 1 98.25 90 GLU A O 1
ATOM 678 N N . PRO A 1 91 ? -11.844 -0.071 3.439 1 97.5 91 PRO A N 1
ATOM 679 C CA . PRO A 1 91 ? -12.414 -1.055 4.363 1 97.5 91 PRO A CA 1
ATOM 680 C C . PRO A 1 91 ? -11.391 -2.074 4.848 1 97.5 91 PRO A C 1
ATOM 682 O O . PRO A 1 91 ? -11.719 -2.965 5.633 1 97.5 91 PRO A O 1
ATOM 685 N N . TYR A 1 92 ? -10.172 -1.911 4.5 1 98.12 92 TYR A N 1
ATOM 686 C CA . TYR A 1 92 ? -9.195 -2.967 4.746 1 98.12 92 TYR A CA 1
ATOM 687 C C . TYR A 1 92 ? -8.062 -2.467 5.645 1 98.12 92 TYR A C 1
ATOM 689 O O . TYR A 1 92 ? -7.945 -1.266 5.891 1 98.12 92 TYR A O 1
ATOM 697 N N . LYS A 1 93 ? -7.293 -3.486 6.184 1 97.75 93 LYS A N 1
ATOM 698 C CA . LYS A 1 93 ? -6.098 -3.127 6.941 1 97.75 93 LYS A CA 1
ATOM 699 C C . LYS A 1 93 ? -5.102 -2.369 6.07 1 97.75 93 LYS A C 1
ATOM 701 O O . LYS A 1 93 ? -4.809 -2.785 4.949 1 97.75 93 LYS A O 1
ATOM 706 N N . VAL A 1 94 ? -4.629 -1.181 6.586 1 98.31 94 VAL A N 1
ATOM 707 C CA . VAL A 1 94 ? -3.662 -0.375 5.848 1 98.31 94 VAL A CA 1
ATOM 708 C C . VAL A 1 94 ? -2.551 0.09 6.785 1 98.31 94 VAL A C 1
ATOM 710 O O . VAL A 1 94 ? -2.744 0.161 8 1 98.31 94 VAL A O 1
ATOM 713 N N . SER A 1 95 ? -1.423 0.282 6.242 1 97.88 95 SER A N 1
ATOM 714 C CA . SER A 1 95 ? -0.299 0.963 6.879 1 97.88 95 SER A CA 1
ATOM 715 C C . SER A 1 95 ? 0.146 2.172 6.062 1 97.88 95 SER A C 1
ATOM 717 O O . SER A 1 95 ? 0.255 2.094 4.836 1 97.88 95 SER A O 1
ATOM 719 N N . PHE A 1 96 ? 0.35 3.301 6.762 1 98.62 96 PHE A N 1
ATOM 720 C CA . PHE A 1 96 ? 0.827 4.508 6.094 1 98.62 96 PHE A CA 1
ATOM 721 C C . PHE A 1 96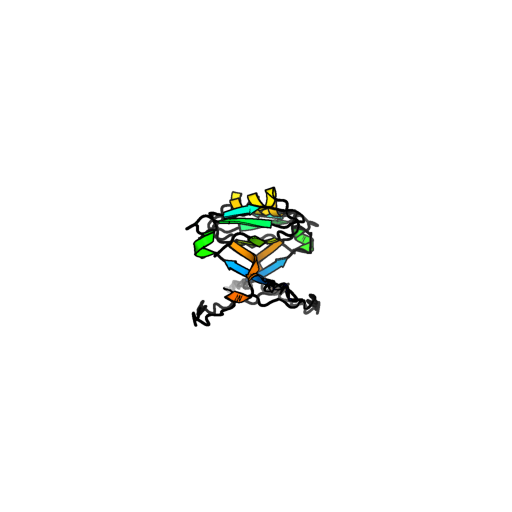 ? 2.252 4.836 6.527 1 98.62 96 PHE A C 1
ATOM 723 O O . PHE A 1 96 ? 2.594 4.711 7.703 1 98.62 96 PHE A O 1
ATOM 730 N N . PHE A 1 97 ? 3.074 5.145 5.578 1 98.56 97 PHE A N 1
ATOM 731 C CA . PHE A 1 97 ? 4.344 5.82 5.805 1 98.56 97 PHE A CA 1
ATOM 732 C C . PHE A 1 97 ? 4.203 7.324 5.605 1 98.56 97 PHE A C 1
ATOM 734 O O . PHE A 1 97 ? 3.814 7.777 4.523 1 98.56 97 PHE A O 1
ATOM 741 N N . LEU A 1 98 ? 4.559 8.148 6.652 1 97.81 98 LEU A N 1
ATOM 742 C CA . LEU A 1 98 ? 4.281 9.578 6.672 1 97.81 98 LEU A CA 1
ATOM 743 C C . LEU A 1 98 ? 5.551 10.375 6.93 1 97.81 98 LEU A C 1
ATOM 745 O O . LEU A 1 98 ? 6.492 9.875 7.551 1 97.81 98 LEU A O 1
ATOM 749 N N . LYS A 1 99 ? 5.555 11.531 6.469 1 97.5 99 LYS A N 1
ATOM 750 C CA . LYS A 1 99 ? 6.441 12.594 6.93 1 97.5 99 LYS A CA 1
ATOM 751 C C . LYS A 1 99 ? 5.672 13.656 7.711 1 97.5 99 LYS A C 1
ATOM 753 O O . LYS A 1 99 ? 4.691 14.211 7.211 1 97.5 99 LYS A O 1
ATOM 758 N N . ARG A 1 100 ? 6.086 13.812 9.008 1 96.38 100 ARG A N 1
ATOM 759 C CA . ARG A 1 100 ? 5.379 14.719 9.906 1 96.38 100 ARG A CA 1
ATOM 760 C C . ARG A 1 100 ? 6.316 15.805 10.438 1 96.38 100 ARG A C 1
ATOM 762 O O . ARG A 1 100 ? 7.465 15.516 10.781 1 96.38 100 ARG A O 1
ATOM 769 N N . THR A 1 101 ? 5.84 17.062 10.422 1 93.06 101 THR A N 1
ATOM 770 C CA . THR A 1 101 ? 6.578 18.156 11.016 1 93.06 101 THR A CA 1
ATOM 771 C C . THR A 1 101 ? 6.242 18.297 12.5 1 93.06 101 THR A C 1
ATOM 773 O O . THR A 1 101 ? 5.07 18.406 12.867 1 93.06 101 THR A O 1
ATOM 776 N N . ILE A 1 102 ? 7.254 18.156 13.344 1 88.44 102 ILE A N 1
ATOM 777 C CA . ILE A 1 102 ? 7.039 18.312 14.781 1 88.44 102 ILE A CA 1
ATOM 778 C C . ILE A 1 102 ? 7.695 19.609 15.266 1 88.44 102 ILE A C 1
ATOM 780 O O . ILE A 1 102 ? 8.766 19.984 14.781 1 88.44 102 ILE A O 1
ATOM 784 N N . ALA A 1 103 ? 6.965 20.422 15.93 1 75.19 103 ALA A N 1
ATOM 785 C CA . ALA A 1 103 ? 7.516 21.672 16.484 1 75.19 103 ALA A CA 1
ATOM 786 C C . ALA A 1 103 ? 8.523 21.375 17.578 1 75.19 103 ALA A C 1
ATOM 788 O O . ALA A 1 103 ? 8.391 20.375 18.312 1 75.19 103 ALA A O 1
ATOM 789 N N . GLY A 1 104 ? 9.664 21.859 17.484 1 62.78 104 GLY A N 1
ATOM 790 C CA . GLY A 1 104 ? 10.75 21.75 18.453 1 62.78 104 GLY A CA 1
ATOM 791 C C . GLY A 1 104 ? 10.281 21.797 19.891 1 62.78 104 GLY A C 1
ATOM 792 O O . GLY A 1 104 ? 10.914 21.203 20.766 1 62.78 104 GLY A O 1
ATOM 793 N N . ALA A 1 105 ? 9.406 22.688 20.328 1 53.25 105 ALA A N 1
ATOM 794 C CA . ALA A 1 105 ? 9.25 22.844 21.781 1 53.25 105 ALA A CA 1
ATOM 795 C C . ALA A 1 105 ? 8.672 21.578 22.406 1 53.25 105 ALA A C 1
ATOM 797 O O . ALA A 1 105 ? 9 21.25 23.547 1 53.25 105 ALA A O 1
ATOM 798 N N . ASP A 1 106 ? 7.711 20.969 21.812 1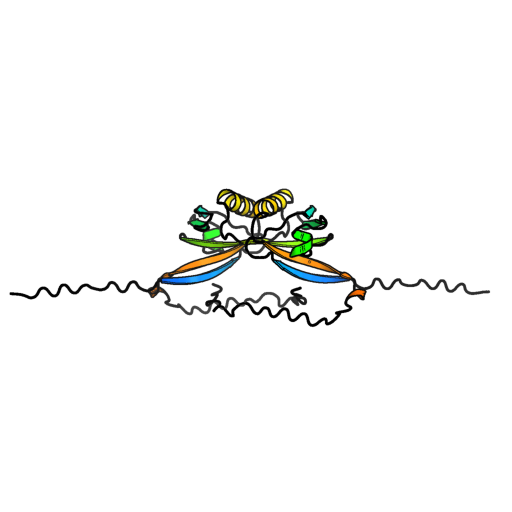 46.94 106 ASP A N 1
ATOM 799 C CA . ASP A 1 106 ? 6.984 19.891 22.469 1 46.94 106 ASP A CA 1
ATOM 800 C C . ASP A 1 106 ? 7.801 18.594 22.453 1 46.94 106 ASP A C 1
ATOM 802 O O . ASP A 1 106 ? 7.254 17.5 22.625 1 46.94 106 ASP A O 1
ATOM 806 N N . VAL A 1 107 ? 8.961 18.641 22.016 1 42.84 107 VAL A N 1
ATOM 807 C CA . VAL A 1 107 ? 9.602 17.359 22.297 1 42.84 107 VAL A CA 1
ATOM 808 C C . VAL A 1 107 ? 9.5 17.047 23.781 1 42.84 107 VAL A C 1
ATOM 810 O O . VAL A 1 107 ? 10.492 16.672 24.406 1 42.84 107 VAL A O 1
ATOM 813 N N . THR A 1 108 ? 8.641 17.75 24.547 1 35.97 108 THR A N 1
ATOM 814 C CA . THR A 1 108 ? 8.594 17.109 25.859 1 35.97 108 THR A CA 1
ATOM 815 C C . THR A 1 108 ? 8.305 15.625 25.719 1 35.97 108 THR A C 1
ATOM 817 O O . THR A 1 108 ? 7.23 15.242 25.234 1 35.97 108 THR A O 1
ATOM 820 N N . MET A 1 109 ? 9.305 14.891 25.328 1 36.16 109 MET A N 1
ATOM 821 C CA . MET A 1 109 ? 9.25 13.438 25.484 1 36.16 109 MET A CA 1
ATOM 822 C C . MET A 1 109 ? 8.523 13.062 26.781 1 36.16 109 MET A C 1
ATOM 824 O O . MET A 1 109 ? 8.938 13.453 27.859 1 36.16 109 MET A O 1
ATOM 828 N N . HIS A 1 110 ? 7.328 13.438 27.047 1 31.91 110 HIS A N 1
ATOM 829 C CA . HIS A 1 110 ? 6.852 12.641 28.172 1 31.91 110 HIS A CA 1
ATOM 830 C C . HIS A 1 110 ? 7.199 11.164 28 1 31.91 110 HIS A C 1
ATOM 832 O O . HIS A 1 110 ? 6.949 10.594 26.938 1 31.91 110 HIS A O 1
ATOM 838 N N . PRO A 1 111 ? 8.336 10.781 28.578 1 33.66 111 PRO A N 1
ATOM 839 C CA . PRO A 1 111 ? 8.734 9.367 28.625 1 33.66 111 PRO A CA 1
ATOM 840 C C . PRO A 1 111 ? 7.566 8.438 28.953 1 33.66 111 PRO A C 1
ATOM 842 O O . PRO A 1 111 ? 7.785 7.297 29.375 1 33.66 111 PRO A O 1
ATOM 845 N N . GLY A 1 112 ? 6.398 8.828 28.953 1 27.98 112 GLY A N 1
ATOM 846 C CA . GLY A 1 112 ? 5.531 7.754 29.422 1 27.98 112 GLY A CA 1
ATOM 847 C C . GLY A 1 112 ? 5.797 6.43 28.719 1 27.98 112 GLY A C 1
ATOM 848 O O . GLY A 1 112 ? 6.223 6.402 27.562 1 27.98 112 GLY A O 1
ATOM 849 N N . THR A 1 113 ? 6.281 5.391 29.562 1 29.08 113 THR A N 1
ATOM 850 C CA . THR A 1 113 ? 6.645 3.996 29.328 1 29.08 113 THR A CA 1
ATOM 851 C C . THR A 1 113 ? 5.602 3.291 28.469 1 29.08 113 THR A C 1
ATOM 853 O O . THR A 1 113 ? 5.648 2.072 28.312 1 29.08 113 THR A O 1
ATOM 856 N N . THR A 1 114 ? 4.777 3.914 27.859 1 27.92 114 THR A N 1
ATOM 857 C CA . THR A 1 114 ? 3.926 2.885 27.266 1 27.92 114 THR A CA 1
ATOM 858 C C . THR A 1 114 ? 4.758 1.898 26.453 1 27.92 114 THR A C 1
ATOM 860 O O . THR A 1 114 ? 5.422 2.289 25.484 1 27.92 114 THR A O 1
ATOM 863 N N . SER A 1 115 ? 5.434 0.988 27.141 1 27.8 115 SER A N 1
ATOM 864 C CA . SER A 1 115 ? 6.035 -0.241 26.641 1 27.8 115 SER A CA 1
ATOM 865 C C . SER A 1 115 ? 5.141 -0.906 25.594 1 27.8 115 SER A C 1
ATOM 867 O O . SER A 1 115 ? 4.07 -1.426 25.922 1 27.8 115 SER A O 1
ATOM 869 N N . LEU A 1 116 ? 4.816 -0.236 24.656 1 28.03 116 LEU A N 1
ATOM 870 C CA . LEU A 1 116 ? 4.172 -1.085 23.656 1 28.03 116 LEU A CA 1
ATOM 871 C C . LEU A 1 116 ? 4.98 -2.357 23.422 1 28.03 116 LEU A C 1
ATOM 873 O O . LEU A 1 116 ? 6.098 -2.303 22.906 1 28.03 116 LEU A O 1
ATOM 877 N N . GLU A 1 117 ? 4.898 -3.207 24.5 1 27.97 117 GLU A N 1
ATOM 878 C CA . GLU A 1 117 ? 5.367 -4.578 24.312 1 27.97 117 GLU A CA 1
ATOM 879 C C . GLU A 1 117 ? 4.922 -5.137 22.969 1 27.97 117 GLU A C 1
ATOM 881 O O . GLU A 1 117 ? 3.727 -5.141 22.656 1 27.97 117 GLU A O 1
ATOM 886 N N . LEU A 1 118 ? 5.535 -4.723 21.969 1 28.47 118 LEU A N 1
ATOM 887 C CA . LEU A 1 118 ? 5.402 -5.484 20.734 1 28.47 118 LEU A CA 1
ATOM 888 C C . LEU A 1 118 ? 5.348 -6.98 21.016 1 28.47 118 LEU A C 1
ATOM 890 O O . LEU A 1 118 ? 6.379 -7.602 21.297 1 28.47 118 LEU A O 1
ATOM 894 N N . LYS A 1 119 ? 4.473 -7.277 22 1 28.84 119 LYS A N 1
ATOM 895 C CA . LYS A 1 119 ? 4.438 -8.719 22.203 1 28.84 119 LYS A CA 1
ATOM 896 C C . LYS A 1 119 ? 4.062 -9.445 20.906 1 28.84 119 L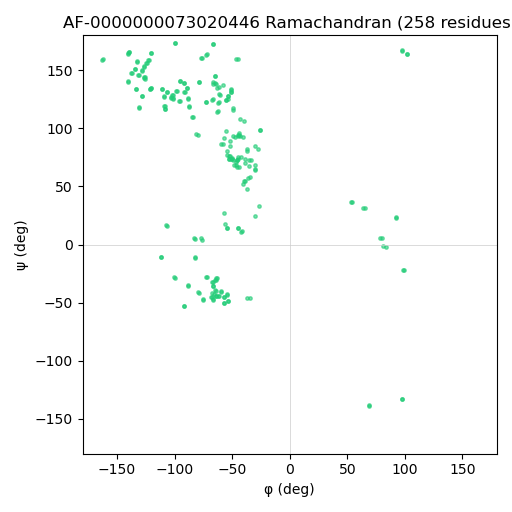YS A C 1
ATOM 898 O O . LYS A 1 119 ? 2.904 -9.414 20.484 1 28.84 119 LYS A O 1
ATOM 903 N N . GLY A 1 120 ? 4.301 -8.945 19.766 1 28.89 120 GLY A N 1
ATOM 904 C CA . GLY A 1 120 ? 3.756 -9.797 18.719 1 28.89 120 GLY A CA 1
ATOM 905 C C . GLY A 1 120 ? 4.227 -11.234 18.812 1 28.89 120 GLY A C 1
ATOM 906 O O . GLY A 1 120 ? 5.18 -11.531 19.531 1 28.89 120 GLY A O 1
ATOM 907 N N . PRO A 1 121 ? 3.256 -12.102 18.797 1 31.55 121 PRO A N 1
ATOM 908 C CA . PRO A 1 121 ? 3.705 -13.492 18.859 1 31.55 121 PRO A CA 1
ATOM 909 C C . PRO A 1 121 ? 4.957 -13.742 18.016 1 31.55 121 PRO A C 1
ATOM 911 O O . PRO A 1 121 ? 5.172 -13.07 17 1 31.55 121 PRO A O 1
ATOM 914 N N . LYS A 1 122 ? 6.141 -13.914 18.672 1 34.75 122 LYS A N 1
ATOM 915 C CA . LYS A 1 122 ? 7.367 -14.438 18.078 1 34.75 122 LYS A CA 1
ATOM 916 C C . LYS A 1 122 ? 7.055 -15.422 16.953 1 34.75 122 LYS A C 1
ATOM 918 O O . LYS A 1 122 ? 6.934 -16.625 17.203 1 34.75 122 LYS A O 1
ATOM 923 N N . THR A 1 123 ? 5.93 -15.359 16.312 1 29.61 123 THR A N 1
ATOM 924 C CA . THR A 1 123 ? 5.863 -16.453 15.344 1 29.61 123 THR A CA 1
ATOM 925 C C . THR A 1 123 ? 7.094 -16.453 14.445 1 29.61 123 THR A C 1
ATOM 927 O O . THR A 1 123 ? 7.711 -15.398 14.234 1 29.61 123 THR A O 1
ATOM 930 N N . LYS A 1 124 ? 7.832 -17.453 14.312 1 32.59 124 LYS A N 1
ATOM 931 C CA . LYS A 1 124 ? 8.984 -17.781 13.477 1 32.59 124 LYS A CA 1
ATOM 932 C C . LYS A 1 124 ? 8.914 -17.047 12.133 1 32.59 124 LYS A C 1
ATOM 934 O O . LYS A 1 124 ? 8.023 -17.328 11.328 1 32.59 124 LYS A O 1
ATOM 939 N N . MET A 1 125 ? 9.055 -15.773 12.18 1 32.38 125 MET A N 1
ATOM 940 C CA . MET A 1 125 ? 9.195 -15.156 10.859 1 32.38 125 MET A CA 1
ATOM 941 C C . MET A 1 125 ? 10.078 -16 9.945 1 32.38 125 MET A C 1
ATOM 943 O O . MET A 1 125 ? 11.203 -16.344 10.312 1 32.38 125 MET A O 1
ATOM 947 N N . GLN A 1 126 ? 9.398 -16.781 9.289 1 36.34 126 GLN A N 1
ATOM 948 C CA . GLN A 1 126 ? 10.234 -17.547 8.359 1 36.34 126 GLN A CA 1
ATOM 949 C C . GLN A 1 126 ? 11.227 -16.641 7.641 1 36.34 126 GLN A C 1
ATOM 951 O O . GLN A 1 126 ? 10.977 -15.438 7.488 1 36.34 126 GLN A O 1
ATOM 956 N N . LYS A 1 127 ? 12.258 -17.188 7.117 1 39.03 127 LYS A N 1
ATOM 957 C CA . LYS A 1 127 ? 13.438 -16.688 6.434 1 39.03 127 LYS A CA 1
ATOM 958 C C . LYS A 1 127 ? 13.055 -15.758 5.285 1 39.03 127 LYS A C 1
ATOM 960 O O . LYS A 1 127 ? 12.367 -16.172 4.348 1 39.03 127 LYS A O 1
ATOM 965 N N . MET A 1 128 ? 12.664 -14.547 5.652 1 38.28 128 MET A N 1
ATOM 966 C CA . MET A 1 128 ? 12.461 -13.539 4.613 1 38.28 128 MET A CA 1
ATOM 967 C C . MET A 1 128 ? 13.656 -13.484 3.668 1 38.28 128 MET A C 1
ATOM 969 O O . MET A 1 128 ? 14.797 -13.336 4.109 1 38.28 128 MET A O 1
ATOM 973 N N . VAL A 1 129 ? 13.648 -14.188 2.584 1 36.25 129 VAL A N 1
ATOM 974 C CA . VAL A 1 129 ? 14.742 -14.094 1.621 1 36.25 129 VAL A CA 1
ATOM 975 C C . VAL A 1 129 ? 14.539 -12.875 0.725 1 36.25 129 VAL A C 1
ATOM 977 O O . VAL A 1 129 ? 13.477 -12.711 0.119 1 36.25 129 VAL A O 1
ATOM 980 N N . ARG A 1 130 ? 15.094 -11.953 1.075 1 35.97 130 ARG A N 1
ATOM 981 C CA . ARG A 1 130 ? 15.156 -10.836 0.144 1 35.97 130 ARG A CA 1
ATOM 982 C C . ARG A 1 130 ? 15.844 -11.234 -1.156 1 35.97 130 ARG A C 1
ATOM 984 O O . ARG A 1 130 ? 16.984 -11.695 -1.145 1 35.97 130 ARG A O 1
ATOM 991 N N . LEU A 1 131 ? 15.047 -11.75 -2.025 1 32.91 131 LEU A N 1
ATOM 992 C CA . LEU A 1 131 ? 15.695 -12.039 -3.301 1 32.91 131 LEU A CA 1
ATOM 993 C C . LEU A 1 131 ? 16.078 -10.742 -4.012 1 32.91 131 LEU A C 1
ATOM 995 O O . LEU A 1 131 ? 15.328 -9.766 -3.992 1 32.91 131 LEU A O 1
ATOM 999 N N . ARG B 1 1 ? 18.156 62.031 23.594 1 34.22 1 ARG B N 1
ATOM 1000 C CA . ARG B 1 1 ? 18.047 61.188 22.406 1 34.22 1 ARG B CA 1
ATOM 1001 C C . ARG B 1 1 ? 18.078 59.719 22.766 1 34.22 1 ARG B C 1
ATOM 1003 O O . ARG B 1 1 ? 19.125 59.188 23.141 1 34.22 1 ARG B O 1
ATOM 1010 N N . GLU B 1 2 ? 16.969 59.219 23.453 1 38.22 2 GLU B N 1
ATOM 1011 C CA . GLU B 1 2 ? 16.703 57.844 23.922 1 38.22 2 GLU B CA 1
ATOM 1012 C C . GLU B 1 2 ? 16.797 56.844 22.766 1 38.22 2 GLU B C 1
ATOM 1014 O O . GLU B 1 2 ? 16.219 57.031 21.703 1 38.22 2 GLU B O 1
ATOM 1019 N N . THR B 1 3 ? 17.984 56.156 22.609 1 38.31 3 THR B N 1
ATOM 1020 C CA . THR B 1 3 ? 18.25 55.031 21.719 1 38.31 3 THR B CA 1
ATOM 1021 C C . THR B 1 3 ? 17.203 53.938 21.922 1 38.31 3 THR B C 1
ATOM 1023 O O . THR B 1 3 ? 17.047 53.438 23.047 1 38.31 3 THR B O 1
ATOM 1026 N N . LEU B 1 4 ? 16.016 53.969 21.297 1 40.41 4 LEU B N 1
ATOM 1027 C CA . LEU B 1 4 ? 15.047 52.906 21.156 1 40.41 4 LEU B CA 1
ATOM 1028 C C . LEU B 1 4 ? 15.711 51.625 20.641 1 40.41 4 LEU B C 1
ATOM 1030 O O . LEU B 1 4 ? 16.297 51.625 19.547 1 40.41 4 LEU B O 1
ATOM 1034 N N . SER B 1 5 ? 16.469 50.906 21.453 1 41.56 5 SER B N 1
ATOM 1035 C CA . SER B 1 5 ? 16.922 49.562 21.125 1 41.56 5 SER B CA 1
ATOM 1036 C C . SER B 1 5 ? 15.758 48.688 20.672 1 41.56 5 SER B C 1
ATOM 1038 O O . SER B 1 5 ? 14.773 48.531 21.391 1 41.56 5 SER B O 1
ATOM 1040 N N . SER B 1 6 ? 15.266 48.906 19.484 1 43.28 6 SER B N 1
ATOM 1041 C CA . SER B 1 6 ? 14.359 47.938 18.875 1 43.28 6 SER B CA 1
ATOM 1042 C C . SER B 1 6 ? 14.898 46.5 19.047 1 43.28 6 SER B C 1
ATOM 1044 O O . SER B 1 6 ? 15.945 46.188 18.484 1 43.28 6 SER B O 1
ATOM 1046 N N . GLY B 1 7 ? 14.969 45.969 20.234 1 41.31 7 GLY B N 1
ATOM 1047 C CA . GLY B 1 7 ? 15.188 44.531 20.422 1 41.31 7 GLY B CA 1
ATOM 1048 C C . GLY B 1 7 ? 14.438 43.688 19.406 1 41.31 7 GLY B C 1
ATOM 1049 O O . GLY B 1 7 ? 13.203 43.688 19.391 1 41.31 7 GLY B O 1
ATOM 1050 N N . VAL B 1 8 ? 14.875 43.656 18.156 1 45.28 8 VAL B N 1
ATOM 1051 C CA . VAL B 1 8 ? 14.383 42.656 17.234 1 45.28 8 VAL B CA 1
ATOM 1052 C C . VAL B 1 8 ? 14.383 41.281 17.922 1 45.28 8 VAL B C 1
ATOM 1054 O O . VAL B 1 8 ? 15.422 40.812 18.391 1 45.28 8 VAL B O 1
ATOM 1057 N N . SER B 1 9 ? 13.484 41 18.859 1 45.22 9 SER B N 1
ATOM 1058 C CA . SER B 1 9 ? 13.234 39.625 19.266 1 45.22 9 SER B CA 1
ATOM 1059 C C . SER B 1 9 ? 13.312 38.656 18.094 1 45.22 9 SER B C 1
ATOM 1061 O O . SER B 1 9 ? 12.617 38.844 17.078 1 45.22 9 SER B O 1
ATOM 1063 N N . VAL B 1 10 ? 14.438 38.219 17.688 1 44.41 10 VAL B N 1
ATOM 1064 C CA . VAL B 1 10 ? 14.555 37.094 16.781 1 44.41 10 VAL B CA 1
ATOM 1065 C C . VAL B 1 10 ? 13.633 35.969 17.25 1 44.41 10 VAL B C 1
ATOM 1067 O O . VAL B 1 10 ? 13.75 35.5 18.391 1 44.41 10 VAL B O 1
ATOM 1070 N N . GLN B 1 11 ? 12.336 36.062 17.109 1 43.44 11 GLN B N 1
ATOM 1071 C CA . GLN B 1 11 ? 11.531 34.875 17.25 1 43.44 11 GLN B CA 1
ATOM 1072 C C . GLN B 1 11 ? 12.328 33.625 16.875 1 43.44 11 GLN B C 1
ATOM 1074 O O . GLN B 1 11 ? 12.938 33.562 15.797 1 43.44 11 GLN B O 1
ATOM 1079 N N . GLU B 1 12 ? 13.094 33.094 17.688 1 46.44 12 GLU B N 1
ATOM 1080 C CA . GLU B 1 12 ? 13.695 31.766 17.5 1 46.44 12 GLU B CA 1
ATOM 1081 C C . GLU B 1 12 ? 12.75 30.828 16.766 1 46.44 12 GLU B C 1
ATOM 1083 O O . GLU B 1 12 ? 11.633 30.562 17.219 1 46.44 12 GLU B O 1
ATOM 1088 N N . GLU B 1 13 ? 12.539 31.016 15.445 1 51.53 13 GLU B N 1
ATOM 1089 C CA . GLU B 1 13 ? 11.891 29.984 14.648 1 51.53 13 GLU B CA 1
ATOM 1090 C C . GLU B 1 13 ? 12.18 28.594 15.211 1 51.53 13 GLU B C 1
ATOM 1092 O O . GLU B 1 13 ? 13.344 28.172 15.266 1 51.53 13 GLU B O 1
ATOM 1097 N N . THR B 1 14 ? 11.727 28.297 16.422 1 58.28 14 THR B N 1
ATOM 1098 C CA . THR B 1 14 ? 11.883 26.938 16.922 1 58.28 14 THR B CA 1
ATOM 1099 C C . THR B 1 14 ? 11.961 25.938 15.758 1 58.28 14 THR B C 1
ATOM 1101 O O . THR B 1 14 ? 11.156 26.016 14.828 1 58.28 14 THR B O 1
ATOM 1104 N N . ALA B 1 15 ? 13.07 25.484 15.32 1 64.81 15 ALA B N 1
ATOM 1105 C CA . ALA B 1 15 ? 13.453 24.625 14.211 1 64.81 15 ALA B CA 1
ATOM 1106 C C . ALA B 1 15 ? 12.523 23.406 14.109 1 64.81 15 ALA B C 1
ATOM 1108 O O . ALA B 1 15 ? 12.328 22.688 15.086 1 64.81 15 ALA B O 1
ATOM 1109 N N . SER B 1 16 ? 11.492 23.5 13.312 1 80.62 16 SER B N 1
ATOM 1110 C CA . SER B 1 16 ? 10.648 22.344 13.039 1 80.62 16 SER B CA 1
ATOM 1111 C C . SER B 1 16 ? 11.469 21.172 12.508 1 80.62 16 SER B C 1
ATOM 1113 O O . SER B 1 16 ? 12.469 21.375 11.82 1 80.62 16 SER B O 1
ATOM 1115 N N . GLU B 1 17 ? 11.258 20.125 13.281 1 88.69 17 GLU B N 1
ATOM 1116 C CA . GLU B 1 17 ? 11.898 18.891 12.852 1 88.69 17 GLU B CA 1
ATOM 1117 C C . GLU B 1 17 ? 10.922 17.984 12.102 1 88.69 17 GLU B C 1
ATOM 1119 O O . GLU B 1 17 ? 9.742 17.906 12.461 1 88.69 17 GLU B O 1
ATOM 1124 N N . GLU B 1 18 ? 11.383 17.5 10.984 1 91.44 18 GLU B N 1
ATOM 1125 C CA . GLU B 1 18 ? 10.594 16.531 10.242 1 91.44 18 GLU B CA 1
ATOM 1126 C C . GLU B 1 18 ? 10.953 15.102 10.648 1 91.44 18 GLU B C 1
ATOM 1128 O O . GLU B 1 18 ? 12.133 14.758 10.742 1 91.44 18 GLU B O 1
ATOM 1133 N N . VAL B 1 19 ? 9.891 14.32 10.93 1 93.12 19 VAL B N 1
ATOM 1134 C CA . VAL B 1 19 ? 10.125 12.93 11.297 1 93.12 19 VAL B CA 1
ATOM 1135 C C . VAL B 1 19 ? 9.305 12.008 10.398 1 93.12 19 VAL B C 1
ATOM 1137 O O . VAL B 1 19 ? 8.234 12.398 9.914 1 93.12 19 VAL B O 1
ATOM 1140 N N . GLU B 1 20 ? 9.898 10.867 10.086 1 95.12 20 GLU B N 1
ATOM 1141 C CA . GLU B 1 20 ? 9.172 9.828 9.375 1 95.12 20 GLU B CA 1
ATOM 1142 C C . GLU B 1 20 ? 8.461 8.883 10.344 1 95.12 20 GLU B C 1
ATOM 1144 O O . GLU B 1 20 ? 9.055 8.445 11.328 1 95.12 20 GLU B O 1
ATOM 1149 N N . VAL B 1 21 ? 7.191 8.586 10.031 1 95.44 21 VAL B N 1
ATOM 1150 C CA . VAL B 1 21 ? 6.363 7.801 10.945 1 95.44 21 VAL B CA 1
ATOM 1151 C C . VAL B 1 21 ? 5.633 6.711 10.164 1 95.44 21 VAL B C 1
ATOM 1153 O O . VAL B 1 21 ? 5.129 6.953 9.062 1 95.44 21 VAL B O 1
ATOM 1156 N N . VAL B 1 22 ? 5.617 5.488 10.641 1 97.25 22 VAL B N 1
ATOM 1157 C CA . VAL B 1 22 ? 4.77 4.418 10.133 1 97.25 22 VAL B CA 1
ATOM 1158 C C . VAL B 1 22 ? 3.594 4.195 11.078 1 97.25 22 VAL B C 1
ATOM 1160 O O . VAL B 1 22 ? 3.787 4.008 12.281 1 97.25 22 VAL B O 1
ATOM 1163 N N . VAL B 1 23 ? 2.422 4.242 10.547 1 96.69 23 VAL B N 1
ATOM 1164 C CA . VAL B 1 23 ? 1.222 3.973 11.328 1 96.69 23 VAL B CA 1
ATOM 1165 C C . VAL B 1 23 ? 0.398 2.879 10.656 1 96.69 23 VAL B C 1
ATOM 1167 O O . VAL B 1 23 ? 0.324 2.816 9.422 1 96.69 23 VAL B O 1
ATOM 1170 N N . GLU B 1 24 ? -0.183 2.045 11.445 1 96.5 24 GLU B N 1
ATOM 1171 C CA . GLU B 1 24 ? -0.903 0.896 10.898 1 96.5 24 GLU B CA 1
ATOM 1172 C C . GLU B 1 24 ? -2.195 0.641 11.672 1 96.5 24 GLU B C 1
ATOM 1174 O O . GLU B 1 24 ? -2.221 0.737 12.898 1 96.5 24 GLU B O 1
ATOM 1179 N N . THR B 1 25 ? -3.23 0.288 10.875 1 96 25 THR B N 1
ATOM 1180 C CA . THR B 1 25 ? -4.488 -0.077 11.516 1 96 25 THR B CA 1
ATOM 1181 C C . THR B 1 25 ? -4.41 -1.483 12.102 1 96 25 THR B C 1
ATOM 1183 O O . THR B 1 25 ? -3.516 -2.258 11.75 1 96 25 THR B O 1
ATOM 1186 N N . GLU B 1 26 ? -5.395 -1.748 13.094 1 91.19 26 GLU B N 1
ATOM 1187 C CA . GLU B 1 26 ? -5.527 -3.107 13.609 1 91.19 26 GLU B CA 1
ATOM 1188 C C . GLU B 1 26 ? -6.035 -4.059 12.531 1 91.19 26 GLU B C 1
ATOM 1190 O O . GLU B 1 26 ? -6.516 -3.621 11.484 1 91.19 26 GLU B O 1
ATOM 1195 N N . ALA B 1 27 ? -5.992 -5.391 13.023 1 83.69 27 ALA B N 1
ATOM 1196 C CA . ALA B 1 27 ? -6.449 -6.414 12.086 1 83.69 27 ALA B CA 1
ATOM 1197 C C . ALA B 1 27 ? -7.914 -6.207 11.711 1 83.69 27 ALA B C 1
ATOM 1199 O O . ALA B 1 27 ? -8.742 -5.93 12.578 1 83.69 27 ALA B O 1
ATOM 1200 N N . GLU B 1 28 ? -8.297 -6.035 10.477 1 83.62 28 GLU B N 1
ATOM 1201 C CA . GLU B 1 28 ? -9.641 -5.93 9.922 1 83.62 28 GLU B CA 1
ATOM 1202 C C . GLU B 1 28 ? -10.188 -4.508 10.047 1 83.62 28 GLU B C 1
ATOM 1204 O O . GLU B 1 28 ? -11.375 -4.27 9.828 1 83.62 28 GLU B O 1
ATOM 1209 N N . ALA B 1 29 ? -9.383 -3.713 10.641 1 91.88 29 ALA B N 1
ATOM 1210 C CA . ALA B 1 29 ? -9.836 -2.326 10.711 1 91.88 29 ALA B CA 1
ATOM 1211 C C . ALA B 1 29 ? -9.328 -1.523 9.516 1 91.88 29 ALA B C 1
ATOM 1213 O O . ALA B 1 29 ? -8.18 -1.692 9.086 1 91.88 29 ALA B O 1
ATOM 1214 N N . GLY B 1 30 ? -10.18 -0.684 8.984 1 96.31 30 GLY B N 1
ATOM 1215 C CA . GLY B 1 30 ? -9.836 0.205 7.887 1 96.31 30 GLY B CA 1
ATOM 1216 C C . GLY B 1 30 ? -9.523 1.618 8.336 1 96.31 30 GLY B C 1
ATOM 1217 O O . GLY B 1 30 ? -9.562 1.917 9.531 1 96.31 30 GLY B O 1
ATOM 1218 N N . ALA B 1 31 ? -9.07 2.449 7.414 1 97.12 31 ALA B N 1
ATOM 1219 C CA . ALA B 1 31 ? -8.805 3.865 7.641 1 97.12 31 ALA B CA 1
ATOM 1220 C C . ALA B 1 31 ? -9.844 4.742 6.949 1 97.12 31 ALA B C 1
ATOM 1222 O O . ALA B 1 31 ? -9.992 4.688 5.727 1 97.12 31 ALA B O 1
ATOM 1223 N N . SER B 1 32 ? -10.57 5.469 7.754 1 97.25 32 SER B N 1
ATOM 1224 C CA . SER B 1 32 ? -11.578 6.363 7.195 1 97.25 32 SER B CA 1
ATOM 1225 C C . SER B 1 32 ? -11.625 7.688 7.953 1 97.25 32 SER B C 1
ATOM 1227 O O . SER B 1 32 ? -11.008 7.824 9.016 1 97.25 32 SER B O 1
ATOM 1229 N N . GLY B 1 33 ? -12.305 8.719 7.289 1 98 33 GLY B N 1
ATOM 1230 C CA . GLY B 1 33 ? -12.555 9.977 7.969 1 98 33 GLY B CA 1
ATOM 1231 C C . GLY B 1 33 ? -11.469 11.008 7.734 1 98 33 GLY B C 1
ATOM 1232 O O . GLY B 1 33 ? -11.242 11.883 8.57 1 98 33 GLY B O 1
ATOM 1233 N N . TYR B 1 34 ? -10.781 10.859 6.691 1 98.62 34 TYR B N 1
ATOM 1234 C CA . TYR B 1 34 ? -9.781 11.852 6.328 1 98.62 34 TYR B CA 1
ATOM 1235 C C . TYR B 1 34 ? -9.898 12.227 4.855 1 98.62 34 TYR B C 1
ATOM 1237 O O . TYR B 1 34 ? -10.461 11.477 4.059 1 98.62 34 TYR B O 1
ATOM 1245 N N . SER B 1 35 ? -9.414 13.375 4.539 1 98.62 35 SER B N 1
ATOM 1246 C CA . SER B 1 35 ? -9.312 13.797 3.145 1 98.62 35 SER B CA 1
ATOM 1247 C C . SER B 1 35 ? -7.871 14.141 2.781 1 98.62 35 SER B C 1
ATOM 1249 O O . SER B 1 35 ? -7.035 14.344 3.664 1 98.62 35 SER B O 1
ATOM 1251 N N . VAL B 1 36 ? -7.613 14.102 1.461 1 98.81 36 VAL B N 1
ATOM 1252 C CA . VAL B 1 36 ? -6.254 14.359 1 1 98.81 36 VAL B CA 1
ATOM 1253 C C . VAL B 1 36 ? -6.254 15.5 -0.015 1 98.81 36 VAL B C 1
ATOM 1255 O O . VAL B 1 36 ? -7.305 15.859 -0.552 1 98.81 36 VAL B O 1
ATOM 1258 N N . THR B 1 37 ? -5.082 16.156 -0.134 1 98.69 37 THR B N 1
ATOM 1259 C CA . THR B 1 37 ? -4.852 17.188 -1.126 1 98.69 37 THR B CA 1
ATOM 1260 C C . THR B 1 37 ? -3.453 17.062 -1.727 1 98.69 37 THR B C 1
ATOM 1262 O O . THR B 1 37 ? -2.621 16.312 -1.223 1 98.69 37 THR B O 1
ATOM 1265 N N . GLY B 1 38 ? -3.283 17.797 -2.887 1 98.62 38 GLY B N 1
ATOM 1266 C CA . GLY B 1 38 ? -1.987 17.781 -3.547 1 98.62 38 GLY B CA 1
ATOM 1267 C C . GLY B 1 38 ? -1.921 16.797 -4.699 1 98.62 38 GLY B C 1
ATOM 1268 O O . GLY B 1 38 ? -2.793 16.797 -5.57 1 98.62 38 GLY B O 1
ATOM 1269 N N . GLY B 1 39 ? -0.779 15.977 -4.715 1 98.19 39 GLY B N 1
ATOM 1270 C CA . GLY B 1 39 ? -0.499 15.102 -5.844 1 98.19 39 GLY B CA 1
ATOM 1271 C C . GLY B 1 39 ? 0.566 15.648 -6.773 1 98.19 39 GLY B C 1
ATOM 1272 O O . GLY B 1 39 ? 0.983 16.797 -6.641 1 98.19 39 GLY B O 1
ATOM 1273 N N . GLY B 1 40 ? 1.057 14.727 -7.582 1 97.94 40 GLY B N 1
ATOM 1274 C CA . GLY B 1 40 ? 2.115 15.156 -8.484 1 97.94 40 GLY B CA 1
ATOM 1275 C C . GLY B 1 40 ? 3.412 15.484 -7.773 1 97.94 40 GLY B C 1
ATOM 1276 O O . GLY B 1 40 ? 3.818 14.773 -6.852 1 97.94 40 GLY B O 1
ATOM 1277 N N . GLU B 1 41 ? 4.012 16.5 -8.18 1 97.31 41 GLU B N 1
ATOM 1278 C CA . GLU B 1 41 ? 5.32 16.891 -7.664 1 97.31 41 GLU B CA 1
ATOM 1279 C C . GLU B 1 41 ? 5.219 17.438 -6.242 1 97.31 41 GLU B C 1
ATOM 1281 O O . GLU B 1 41 ? 6.18 17.375 -5.477 1 97.31 41 GLU B O 1
ATOM 1286 N N . ARG B 1 42 ? 4.113 17.984 -5.934 1 97.19 42 ARG B N 1
ATOM 1287 C CA . ARG B 1 42 ? 3.922 18.594 -4.621 1 97.19 42 ARG B CA 1
ATOM 1288 C C . ARG B 1 42 ? 3.916 17.531 -3.523 1 97.19 42 ARG B C 1
ATOM 1290 O O . ARG B 1 42 ? 4.352 17.797 -2.4 1 97.19 42 ARG B O 1
ATOM 1297 N N . GLY B 1 43 ? 3.43 16.406 -3.893 1 98.44 43 GLY B N 1
ATOM 1298 C CA . GLY B 1 43 ? 3.205 15.359 -2.902 1 98.44 43 GLY B CA 1
ATOM 1299 C C . GLY B 1 43 ? 1.771 15.305 -2.41 1 98.44 43 GLY B C 1
ATOM 1300 O O . GLY B 1 43 ? 0.966 16.188 -2.723 1 98.44 43 GLY B O 1
ATOM 1301 N N . LEU B 1 44 ? 1.461 14.227 -1.744 1 98.81 44 LEU B N 1
ATOM 1302 C CA . LEU B 1 44 ? 0.125 13.992 -1.203 1 98.81 44 LEU B CA 1
ATOM 1303 C C . LEU B 1 44 ? 0.086 14.289 0.292 1 98.81 44 LEU B C 1
ATOM 1305 O O . LEU B 1 44 ? 0.917 13.781 1.051 1 98.81 44 LEU B O 1
ATOM 1309 N N . PHE B 1 45 ? -0.899 15.117 0.719 1 98.75 45 PHE B N 1
ATOM 1310 C CA . PHE B 1 45 ? -0.966 15.562 2.107 1 98.75 45 PHE B CA 1
ATOM 1311 C C . PHE B 1 45 ? -2.352 15.305 2.689 1 98.75 45 PHE B C 1
ATOM 1313 O O . PHE B 1 45 ? -3.352 15.359 1.969 1 98.75 45 PHE B O 1
ATOM 1320 N N . ILE B 1 46 ? -2.322 15.078 3.975 1 98.81 46 ILE B N 1
ATOM 1321 C CA . ILE B 1 46 ? -3.598 15.031 4.684 1 98.81 46 ILE B CA 1
ATOM 1322 C C . ILE B 1 46 ? -4.168 16.438 4.812 1 98.81 46 ILE B C 1
ATOM 1324 O O . ILE B 1 46 ? -3.512 17.328 5.348 1 98.81 46 ILE B O 1
ATOM 1328 N N . LYS B 1 47 ? -5.316 16.625 4.328 1 98.69 47 LYS B N 1
ATOM 1329 C CA . LYS B 1 47 ? -5.961 17.938 4.332 1 98.69 47 LYS B CA 1
ATOM 1330 C C . LYS B 1 47 ? -6.828 18.125 5.574 1 98.69 47 LYS B C 1
ATOM 1332 O O . LYS B 1 47 ? -6.773 19.156 6.23 1 98.69 47 LYS B O 1
ATOM 1337 N N . ASP B 1 48 ? -7.758 17.125 5.812 1 98.44 48 ASP B N 1
ATOM 1338 C CA . ASP B 1 48 ? -8.664 17.141 6.957 1 98.44 48 ASP B CA 1
ATOM 1339 C C . ASP B 1 48 ? -8.773 15.766 7.594 1 98.44 48 ASP B C 1
ATOM 1341 O O . ASP B 1 48 ? -8.711 14.742 6.902 1 98.44 48 ASP B O 1
ATOM 1345 N N . VAL B 1 49 ? -8.977 15.875 8.922 1 98.62 49 VAL B N 1
ATOM 1346 C CA . VAL B 1 49 ? -9.258 14.656 9.68 1 98.62 49 VAL B CA 1
ATOM 1347 C C . VAL B 1 49 ? -10.477 14.875 10.57 1 98.62 49 VAL B C 1
ATOM 1349 O O . VAL B 1 49 ? -10.484 15.789 11.406 1 98.62 49 VAL B O 1
ATOM 1352 N N . LEU B 1 50 ? -11.5 14.055 10.266 1 98.06 50 LEU B N 1
ATOM 1353 C CA . LEU B 1 50 ? -12.703 14.148 11.086 1 98.06 50 LEU B CA 1
ATOM 1354 C C . LEU B 1 50 ? -12.43 13.688 12.508 1 98.06 50 LEU B C 1
ATOM 1356 O O . LEU B 1 50 ? -11.742 12.688 12.719 1 98.06 50 LEU B O 1
ATOM 1360 N N . LYS B 1 51 ? -13.008 14.422 13.367 1 95.5 51 LYS B N 1
ATOM 1361 C CA . LYS B 1 51 ? -12.875 14.055 14.773 1 95.5 51 LYS B CA 1
ATOM 1362 C C . LYS B 1 51 ? -13.508 12.688 15.039 1 95.5 51 LYS B C 1
ATOM 1364 O O . LYS B 1 51 ? -14.578 12.383 14.523 1 95.5 51 LYS B O 1
ATOM 1369 N N . ASP B 1 52 ? -13.008 11.758 15.711 1 95.25 52 ASP B N 1
ATOM 1370 C CA . ASP B 1 52 ? -13.547 10.477 16.156 1 95.25 52 ASP B CA 1
ATOM 1371 C C . ASP B 1 52 ? -13.508 9.445 15.039 1 95.25 52 ASP B C 1
ATOM 1373 O O . ASP B 1 52 ? -14.117 8.375 15.156 1 95.25 52 ASP B O 1
ATOM 1377 N N . SER B 1 53 ? -12.898 9.859 13.93 1 96.62 53 SER B N 1
ATOM 1378 C CA . SER B 1 53 ? -12.734 8.906 12.836 1 96.62 53 SER B CA 1
ATOM 1379 C C . SER B 1 53 ? -11.68 7.855 13.172 1 96.62 53 SER B C 1
ATOM 1381 O O . SER B 1 53 ? -10.938 8.008 14.141 1 96.62 53 SER B O 1
ATOM 1383 N N . THR B 1 54 ? -11.664 6.781 12.438 1 96.06 54 THR B N 1
ATOM 1384 C CA . THR B 1 54 ? -10.641 5.766 12.641 1 96.06 54 THR B CA 1
ATOM 1385 C C . THR B 1 54 ? -9.258 6.32 12.305 1 96.06 54 THR B C 1
ATOM 1387 O O . THR B 1 54 ? -8.258 5.926 12.914 1 96.06 54 THR B O 1
ATOM 1390 N N . ALA B 1 55 ? -9.203 7.258 11.352 1 97.19 55 ALA B N 1
ATOM 1391 C CA . ALA B 1 55 ? -7.938 7.898 11 1 97.19 55 ALA B CA 1
ATOM 1392 C C . ALA B 1 55 ? -7.383 8.703 12.172 1 97.19 55 ALA B C 1
ATOM 1394 O O . ALA B 1 55 ? -6.172 8.711 12.406 1 97.19 55 ALA B O 1
ATOM 1395 N N . ALA B 1 56 ? -8.266 9.352 12.852 1 95.69 56 ALA B N 1
ATOM 1396 C CA . ALA B 1 56 ? -7.848 10.141 14.008 1 95.69 56 ALA B CA 1
ATOM 1397 C C . ALA B 1 56 ? -7.535 9.242 15.195 1 95.69 56 ALA B C 1
ATOM 1399 O O . ALA B 1 56 ? -6.457 9.344 15.789 1 95.69 56 ALA B O 1
ATOM 1400 N N . LYS B 1 57 ? -8.359 8.328 15.484 1 94.5 57 LYS B N 1
ATOM 1401 C CA . LYS B 1 57 ? -8.289 7.551 16.719 1 94.5 57 LYS B CA 1
ATOM 1402 C C . LYS B 1 57 ? -7.238 6.449 16.609 1 94.5 57 LYS B C 1
ATOM 1404 O O . LYS B 1 57 ? -6.473 6.223 17.547 1 94.5 57 LYS B O 1
ATOM 1409 N N . HIS B 1 58 ? -7.184 5.812 15.492 1 93.31 58 HIS B N 1
ATOM 1410 C CA . HIS B 1 58 ? -6.348 4.621 15.398 1 93.31 58 HIS B CA 1
ATOM 1411 C C . HIS B 1 58 ? -5.016 4.934 14.727 1 93.31 58 HIS B C 1
ATOM 1413 O O . HIS B 1 58 ? -4.008 4.277 15 1 93.31 58 HIS B O 1
ATOM 1419 N N . LEU B 1 59 ? -4.984 5.938 13.844 1 96.19 59 LEU B N 1
ATOM 1420 C CA . LEU B 1 59 ? -3.768 6.184 13.078 1 96.19 59 LEU B CA 1
ATOM 1421 C C . LEU B 1 59 ? -3.121 7.5 13.5 1 96.19 59 LEU B C 1
ATOM 1423 O O . LEU B 1 59 ? -1.993 7.801 13.094 1 96.19 59 LEU B O 1
ATOM 1427 N N . SER B 1 60 ? -3.801 8.312 14.273 1 95.88 60 SER B N 1
ATOM 1428 C CA . SER B 1 60 ? -3.301 9.609 14.703 1 95.88 60 SER B CA 1
ATOM 1429 C C . SER B 1 60 ? -2.873 10.461 13.516 1 95.88 60 SER B C 1
ATOM 1431 O O . SER B 1 60 ? -1.867 11.172 13.578 1 95.88 60 SER B O 1
ATOM 1433 N N . LEU B 1 61 ? -3.586 10.344 12.469 1 97.81 61 LEU B N 1
ATOM 1434 C CA . LEU B 1 61 ? -3.301 11.203 11.328 1 97.81 61 LEU B CA 1
ATOM 1435 C C . LEU B 1 61 ? -3.564 12.664 11.672 1 97.81 61 LEU B C 1
ATOM 1437 O O . LEU B 1 61 ? -4.492 12.977 12.414 1 97.81 61 LEU B O 1
ATOM 1441 N N . GLN B 1 62 ? -2.748 13.531 11.102 1 96.25 62 GLN B N 1
ATOM 1442 C CA . GLN B 1 62 ? -2.885 14.961 11.359 1 96.25 62 GLN B CA 1
ATOM 1443 C C . GLN B 1 62 ? -2.875 15.758 10.062 1 96.25 62 GLN B C 1
ATOM 1445 O O . GLN B 1 62 ? -2.193 15.383 9.102 1 96.25 62 GLN B O 1
ATOM 1450 N N . GLN B 1 63 ? -3.635 16.797 10.117 1 96.94 63 GLN B N 1
ATOM 1451 C CA . GLN B 1 63 ? -3.523 17.75 9.016 1 96.94 63 GLN B CA 1
ATOM 1452 C C . GLN B 1 63 ? -2.07 18.141 8.773 1 96.94 63 GLN B C 1
ATOM 1454 O O . GLN B 1 63 ? -1.335 18.422 9.727 1 96.94 63 GLN B O 1
ATOM 1459 N N . GLY B 1 64 ? -1.686 18.078 7.48 1 97.31 64 GLY B N 1
ATOM 1460 C CA . GLY B 1 64 ? -0.334 18.5 7.148 1 97.31 64 GLY B CA 1
ATOM 1461 C C . GLY B 1 64 ? 0.635 17.344 7.004 1 97.31 64 GLY B C 1
ATOM 1462 O O . GLY B 1 64 ? 1.723 17.5 6.445 1 97.31 64 GLY B O 1
ATOM 1463 N N . ASP B 1 65 ? 0.298 16.156 7.625 1 98.12 65 ASP B N 1
ATOM 1464 C CA . ASP B 1 65 ? 1.1 14.977 7.34 1 98.12 65 ASP B CA 1
ATOM 1465 C C . ASP B 1 65 ? 1.254 14.766 5.836 1 98.12 65 ASP B C 1
ATOM 1467 O O . ASP B 1 65 ? 0.281 14.867 5.086 1 98.12 65 ASP B O 1
ATOM 1471 N N . GLN B 1 66 ? 2.496 14.492 5.359 1 98.62 66 GLN B N 1
ATOM 1472 C CA . GLN B 1 66 ? 2.691 14.016 3.994 1 98.62 66 GLN B CA 1
ATOM 1473 C C . GLN B 1 66 ? 2.605 12.492 3.928 1 98.62 66 GLN B C 1
ATOM 1475 O O . GLN B 1 66 ? 3.254 11.797 4.707 1 98.62 66 GLN B O 1
ATOM 1480 N N . LEU B 1 67 ? 1.72 12.055 3.037 1 98.75 67 LEU B N 1
ATOM 1481 C CA . LEU B 1 67 ? 1.616 10.617 2.801 1 98.75 67 LEU B CA 1
ATOM 1482 C C . LEU B 1 67 ? 2.656 10.164 1.785 1 98.75 67 LEU B C 1
ATOM 1484 O O . LEU B 1 67 ? 2.512 10.414 0.586 1 98.75 67 LEU B O 1
ATOM 1488 N N . LEU B 1 68 ? 3.627 9.43 2.248 1 98.56 68 LEU B N 1
ATOM 1489 C CA . LEU B 1 68 ? 4.703 8.984 1.371 1 98.56 68 LEU B CA 1
ATOM 1490 C C . LEU B 1 68 ? 4.348 7.66 0.705 1 98.56 68 LEU B C 1
ATOM 1492 O O . LEU B 1 68 ? 4.742 7.406 -0.434 1 98.56 68 LEU B O 1
ATOM 1496 N N . SER B 1 69 ? 3.648 6.797 1.386 1 98.69 69 SER B N 1
ATOM 1497 C CA . SER B 1 69 ? 3.193 5.531 0.819 1 98.69 69 SER B CA 1
ATOM 1498 C C . SER B 1 69 ? 2.07 4.922 1.652 1 98.69 69 SER B C 1
ATOM 1500 O O . SER B 1 69 ? 1.854 5.324 2.799 1 98.69 69 SER B O 1
ATOM 1502 N N . ALA B 1 70 ? 1.313 4.051 1.019 1 98.75 70 ALA B N 1
ATOM 1503 C CA . ALA B 1 70 ? 0.278 3.246 1.661 1 98.75 70 ALA B CA 1
ATOM 1504 C C . ALA B 1 70 ? 0.452 1.767 1.337 1 98.75 70 ALA B C 1
ATOM 1506 O O . ALA B 1 70 ? 0.631 1.396 0.174 1 98.75 70 ALA B O 1
ATOM 1507 N N . ARG B 1 71 ? 0.471 0.992 2.367 1 98.69 71 ARG B N 1
ATOM 1508 C CA . ARG B 1 71 ? 0.399 -0.455 2.193 1 98.69 71 ARG B CA 1
ATOM 1509 C C . ARG B 1 71 ? -1.007 -0.972 2.48 1 98.69 71 ARG B C 1
ATOM 1511 O O . ARG B 1 71 ? -1.551 -0.738 3.561 1 98.69 71 ARG B O 1
ATOM 1518 N N . VAL B 1 72 ? -1.565 -1.67 1.562 1 98.69 72 VAL B N 1
ATOM 1519 C CA . VAL B 1 72 ? -2.867 -2.309 1.733 1 98.69 72 VAL B CA 1
ATOM 1520 C C . VAL B 1 72 ? -2.686 -3.814 1.896 1 98.69 72 VAL B C 1
ATOM 1522 O O . VAL B 1 72 ? -1.973 -4.449 1.114 1 98.69 72 VAL B O 1
ATOM 1525 N N . TYR B 1 73 ? -3.314 -4.375 2.898 1 98.5 73 TYR B N 1
ATOM 1526 C CA . TYR B 1 73 ? -3.254 -5.809 3.146 1 98.5 73 TYR B CA 1
ATOM 1527 C C . TYR B 1 73 ? -4.453 -6.52 2.525 1 98.5 73 TYR B C 1
ATOM 1529 O O . TYR B 1 73 ? -5.59 -6.066 2.666 1 98.5 73 TYR B O 1
ATOM 1537 N N . PHE B 1 74 ? -4.18 -7.711 1.958 1 98.31 74 PHE B N 1
ATOM 1538 C CA . PHE B 1 74 ? -5.188 -8.312 1.094 1 98.31 74 PHE B CA 1
ATOM 1539 C C . PHE B 1 74 ? -5.852 -9.5 1.782 1 98.31 74 PHE B C 1
ATOM 1541 O O . PHE B 1 74 ? -6.473 -10.336 1.125 1 98.31 74 PHE B O 1
ATOM 1548 N N . ASP B 1 75 ? -5.676 -9.555 3.057 1 96.62 75 ASP B N 1
ATOM 1549 C CA . ASP B 1 75 ? -6.453 -10.547 3.799 1 96.62 75 ASP B CA 1
ATOM 1550 C C . ASP B 1 75 ? -7.949 -10.266 3.686 1 96.62 75 ASP B C 1
ATOM 1552 O O . ASP B 1 75 ? -8.43 -9.227 4.148 1 96.62 75 ASP B O 1
ATOM 1556 N N . ASN B 1 76 ? -8.75 -11.156 3.025 1 97.38 76 ASN B N 1
ATOM 1557 C CA . ASN B 1 76 ? -10.195 -11.086 2.865 1 97.38 76 ASN B CA 1
ATOM 1558 C C . ASN B 1 76 ? -10.602 -9.875 2.027 1 97.38 76 ASN B C 1
ATOM 1560 O O . ASN B 1 76 ? -11.664 -9.289 2.254 1 97.38 76 ASN B O 1
ATOM 1564 N N . VAL B 1 77 ? -9.797 -9.477 1.11 1 98.19 77 VAL B N 1
ATOM 1565 C CA . VAL B 1 77 ? -10.094 -8.344 0.237 1 98.19 77 VAL B CA 1
ATOM 1566 C C . VAL B 1 77 ? -11.055 -8.781 -0.871 1 98.19 77 VAL B C 1
ATOM 1568 O O . VAL B 1 77 ? -10.922 -9.883 -1.413 1 98.19 77 VAL B O 1
ATOM 1571 N N . LYS B 1 78 ? -12 -7.898 -1.159 1 98.44 78 LYS B N 1
ATOM 1572 C CA . LYS B 1 78 ? -12.82 -8.148 -2.346 1 98.44 78 LYS B CA 1
ATOM 1573 C C . LYS B 1 78 ? -11.969 -8.102 -3.613 1 98.44 78 LYS B C 1
ATOM 1575 O O . LYS B 1 78 ? -11.141 -7.203 -3.779 1 98.44 78 LYS B O 1
ATOM 1580 N N . TYR B 1 79 ? -12.25 -9.031 -4.473 1 98.75 79 TYR B N 1
ATOM 1581 C CA . TYR B 1 79 ? -11.5 -9.102 -5.727 1 98.75 79 TYR B CA 1
ATOM 1582 C C . TYR B 1 79 ? -11.531 -7.77 -6.457 1 98.75 79 TYR B C 1
ATOM 1584 O O . TYR B 1 79 ? -10.5 -7.281 -6.918 1 98.75 79 TYR B O 1
ATOM 1592 N N . GLU B 1 80 ? -12.711 -7.16 -6.617 1 98.75 80 GLU B N 1
ATOM 1593 C CA . GLU B 1 80 ? -12.898 -5.918 -7.363 1 98.75 80 GLU B CA 1
ATOM 1594 C C . GLU B 1 80 ? -12.078 -4.781 -6.758 1 98.75 80 GLU B C 1
ATOM 1596 O O . GLU B 1 80 ? -11.492 -3.977 -7.484 1 98.75 80 GLU B O 1
ATOM 1601 N N . ASP B 1 81 ? -12.055 -4.73 -5.508 1 98.81 81 ASP B N 1
ATOM 1602 C CA . ASP B 1 81 ? -11.289 -3.676 -4.84 1 98.81 81 ASP B CA 1
ATOM 1603 C C . ASP B 1 81 ? -9.789 -3.865 -5.051 1 98.81 81 ASP B C 1
ATOM 1605 O O . ASP B 1 81 ? -9.078 -2.91 -5.359 1 98.81 81 ASP B O 1
ATOM 1609 N N . ALA B 1 82 ? -9.352 -5.117 -4.879 1 98.81 82 ALA B N 1
ATOM 1610 C CA . ALA B 1 82 ? -7.945 -5.414 -5.113 1 98.81 82 ALA B CA 1
ATOM 1611 C C . ALA B 1 82 ? -7.531 -5.035 -6.535 1 98.81 82 ALA B C 1
ATOM 1613 O O . ALA B 1 82 ? -6.488 -4.41 -6.738 1 98.81 82 ALA B O 1
ATOM 1614 N N . LEU B 1 83 ? -8.352 -5.395 -7.445 1 98.81 83 LEU B N 1
ATOM 1615 C CA . LEU B 1 83 ? -8.047 -5.121 -8.844 1 98.81 83 LEU B CA 1
ATOM 1616 C C . LEU B 1 83 ? -7.941 -3.621 -9.102 1 98.81 83 LEU B C 1
ATOM 1618 O O . LEU B 1 83 ? -7.008 -3.164 -9.758 1 98.81 83 LEU B O 1
ATOM 1622 N N . LYS B 1 84 ? -8.828 -2.867 -8.594 1 98.75 84 LYS B N 1
ATOM 1623 C CA . LYS B 1 84 ? -8.828 -1.422 -8.789 1 98.75 84 LYS B CA 1
ATOM 1624 C C . LYS B 1 84 ? -7.594 -0.78 -8.164 1 98.75 84 LYS B C 1
ATOM 1626 O O . LYS B 1 84 ? -6.984 0.114 -8.75 1 98.75 84 LYS B O 1
ATOM 1631 N N . ILE B 1 85 ? -7.309 -1.224 -6.973 1 98.94 85 ILE B N 1
ATOM 1632 C CA . ILE B 1 85 ? -6.125 -0.705 -6.293 1 98.94 85 ILE B CA 1
ATOM 1633 C C . ILE B 1 85 ? -4.887 -0.952 -7.156 1 98.94 85 ILE B C 1
ATOM 1635 O O . ILE B 1 85 ? -4.113 -0.029 -7.422 1 98.94 85 ILE B O 1
ATOM 1639 N N . LEU B 1 86 ? -4.719 -2.178 -7.602 1 98.88 86 LEU B N 1
ATOM 1640 C CA . LEU B 1 86 ? -3.535 -2.568 -8.359 1 98.88 86 LEU B CA 1
ATOM 1641 C C . LEU B 1 86 ? -3.492 -1.858 -9.711 1 98.88 86 LEU B C 1
ATOM 1643 O O . LEU B 1 86 ? -2.418 -1.49 -10.188 1 98.88 86 LEU B O 1
ATOM 1647 N N . GLN B 1 87 ? -4.594 -1.66 -10.312 1 98.69 87 GLN B N 1
ATOM 1648 C CA . GLN B 1 87 ? -4.652 -0.958 -11.586 1 98.69 87 GLN B CA 1
ATOM 1649 C C . GLN B 1 87 ? -4.246 0.506 -11.43 1 98.69 87 GLN B C 1
ATOM 1651 O O . GLN B 1 87 ? -3.49 1.037 -12.242 1 98.69 87 GLN B O 1
ATOM 1656 N N . CYS B 1 88 ? -4.809 1.17 -10.43 1 98.69 88 CYS B N 1
ATOM 1657 C CA . CYS B 1 88 ? -4.48 2.57 -10.18 1 98.69 88 CYS B CA 1
ATOM 1658 C C . CYS B 1 88 ? -3.014 2.727 -9.805 1 98.69 88 CYS B C 1
ATOM 1660 O O . CYS B 1 88 ? -2.396 3.752 -10.094 1 98.69 88 CYS B O 1
ATOM 1662 N N . ALA B 1 89 ? -2.502 1.71 -9.219 1 98.5 89 ALA B N 1
ATOM 1663 C CA . ALA B 1 89 ? -1.117 1.738 -8.758 1 98.5 89 ALA B CA 1
ATOM 1664 C C . ALA B 1 89 ? -0.151 1.422 -9.891 1 98.5 89 ALA B C 1
ATOM 1666 O O . ALA B 1 89 ? 1.055 1.654 -9.773 1 98.5 89 ALA B O 1
ATOM 1667 N N . GLU B 1 90 ? -0.614 0.994 -10.938 1 98.25 90 GLU B N 1
ATOM 1668 C CA . GLU B 1 90 ? 0.17 0.385 -12.008 1 98.25 90 GLU B CA 1
ATOM 1669 C C . GLU B 1 90 ? 1.304 1.306 -12.453 1 98.25 90 GLU B C 1
ATOM 1671 O O . GLU B 1 90 ? 2.438 0.858 -12.641 1 98.25 90 GLU B O 1
ATOM 1676 N N . PRO B 1 91 ? 1.053 2.633 -12.625 1 97.5 91 PRO B N 1
ATOM 1677 C CA . PRO B 1 91 ? 2.109 3.48 -13.18 1 97.5 91 PRO B CA 1
ATOM 1678 C C . PRO B 1 91 ? 3.119 3.936 -12.133 1 97.5 91 PRO B C 1
ATOM 1680 O O . PRO B 1 91 ? 4.066 4.66 -12.453 1 97.5 91 PRO B O 1
ATOM 1683 N N . TYR B 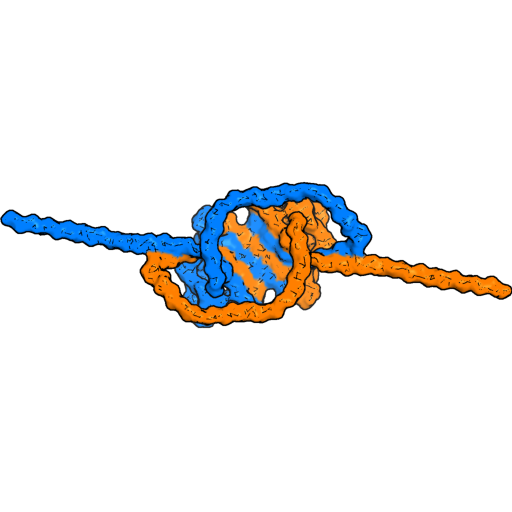1 92 ? 3 3.459 -10.938 1 98.12 92 TYR B N 1
ATOM 1684 C CA . TYR B 1 92 ? 3.793 4.023 -9.852 1 98.12 92 TYR B CA 1
ATOM 1685 C C . TYR B 1 92 ? 4.688 2.961 -9.219 1 98.12 92 TYR B C 1
ATOM 1687 O O . TYR B 1 92 ? 4.531 1.769 -9.492 1 98.12 92 TYR B O 1
ATOM 1695 N N . LYS B 1 93 ? 5.695 3.502 -8.422 1 97.75 93 LYS B N 1
ATOM 1696 C CA . LYS B 1 93 ? 6.523 2.578 -7.648 1 97.75 93 LYS B CA 1
ATOM 1697 C C . LYS B 1 93 ? 5.68 1.776 -6.664 1 97.75 93 LYS B C 1
ATOM 1699 O O . LYS B 1 93 ? 4.848 2.34 -5.945 1 97.75 93 LYS B O 1
ATOM 1704 N N . VAL B 1 94 ? 5.852 0.409 -6.695 1 98.31 94 VAL B N 1
ATOM 1705 C CA . VAL B 1 94 ? 5.109 -0.458 -5.785 1 98.31 94 VAL B CA 1
ATOM 1706 C C . VAL B 1 94 ? 6.051 -1.491 -5.172 1 98.31 94 VAL B C 1
ATOM 1708 O O . VAL B 1 94 ? 7.105 -1.797 -5.742 1 98.31 94 VAL B O 1
ATOM 1711 N N . SER B 1 95 ? 5.738 -1.914 -4.02 1 97.88 95 SER B N 1
ATOM 1712 C CA . SER B 1 95 ? 6.328 -3.074 -3.359 1 97.88 95 SER B CA 1
ATOM 1713 C C . SER B 1 95 ? 5.266 -4.113 -3.012 1 97.88 95 SER B C 1
ATOM 1715 O O . SER B 1 95 ? 4.188 -3.766 -2.523 1 97.88 95 SER B O 1
ATOM 1717 N N . PHE B 1 96 ? 5.574 -5.395 -3.326 1 98.62 96 PHE B N 1
ATOM 1718 C CA . PHE B 1 96 ? 4.66 -6.48 -2.994 1 98.62 96 PHE B CA 1
ATOM 1719 C C . PHE B 1 96 ? 5.246 -7.367 -1.904 1 98.62 96 PHE B C 1
ATOM 1721 O O . PHE B 1 96 ? 6.441 -7.668 -1.919 1 98.62 96 PHE B O 1
ATOM 1728 N N . PHE B 1 97 ? 4.445 -7.68 -0.942 1 98.56 97 PHE B N 1
ATOM 1729 C CA . PHE B 1 97 ? 4.699 -8.773 -0.013 1 98.56 97 PHE B CA 1
ATOM 1730 C C . PHE B 1 97 ? 3.977 -10.039 -0.459 1 98.56 97 PHE B C 1
ATOM 1732 O O . PHE B 1 97 ? 2.75 -10.047 -0.588 1 98.56 97 PHE B O 1
ATOM 1739 N N . LEU B 1 98 ? 4.742 -11.188 -0.655 1 97.88 98 LEU B N 1
ATOM 1740 C CA . LEU B 1 98 ? 4.215 -12.391 -1.281 1 97.88 98 LEU B CA 1
ATOM 1741 C C . LEU B 1 98 ? 4.453 -13.609 -0.399 1 97.88 98 LEU B C 1
ATOM 1743 O O . LEU B 1 98 ? 5.402 -13.633 0.392 1 97.88 98 LEU B O 1
ATOM 1747 N N . LYS B 1 99 ? 3.643 -14.539 -0.547 1 97.44 99 LYS B N 1
ATOM 1748 C CA . LYS B 1 99 ? 3.898 -15.922 -0.149 1 97.44 99 LYS B CA 1
ATOM 1749 C C . LYS B 1 99 ? 4.094 -16.812 -1.368 1 97.44 99 LYS B C 1
ATOM 1751 O O . LYS B 1 99 ? 3.24 -16.859 -2.254 1 97.44 99 LYS B O 1
ATOM 1756 N N . ARG B 1 100 ? 5.312 -17.422 -1.429 1 96.31 100 ARG B N 1
ATOM 1757 C CA . ARG B 1 100 ? 5.684 -18.234 -2.584 1 96.31 100 ARG B CA 1
ATOM 1758 C C . ARG B 1 100 ? 6.004 -19.672 -2.166 1 96.31 100 ARG B C 1
ATOM 1760 O O . ARG B 1 100 ? 6.672 -19.891 -1.152 1 96.31 100 ARG B O 1
ATOM 1767 N N . THR B 1 101 ? 5.473 -20.656 -2.914 1 93.12 101 THR B N 1
ATOM 1768 C CA . THR B 1 101 ? 5.805 -22.062 -2.705 1 93.12 101 THR B CA 1
ATOM 1769 C C . THR B 1 101 ? 7.043 -22.453 -3.502 1 93.12 101 THR B C 1
ATOM 1771 O O . THR B 1 101 ? 7.098 -22.25 -4.719 1 93.12 101 THR B O 1
ATOM 1774 N N . ILE B 1 102 ? 8.086 -22.875 -2.797 1 88.44 102 ILE B N 1
ATOM 1775 C CA . ILE B 1 102 ? 9.297 -23.312 -3.477 1 88.44 102 ILE B CA 1
ATOM 1776 C C . ILE B 1 102 ? 9.453 -24.828 -3.352 1 88.44 102 ILE B C 1
ATOM 1778 O O . ILE B 1 102 ? 9.109 -25.406 -2.318 1 88.44 102 ILE B O 1
ATOM 1782 N N . ALA B 1 103 ? 9.641 -25.484 -4.441 1 74.81 103 ALA B N 1
ATOM 1783 C CA . ALA B 1 103 ? 9.844 -26.938 -4.414 1 74.81 103 ALA B CA 1
ATOM 1784 C C . ALA B 1 103 ? 11.164 -27.297 -3.74 1 74.81 103 ALA B C 1
ATOM 1786 O O . ALA B 1 103 ? 12.133 -26.531 -3.818 1 74.81 103 ALA B O 1
ATOM 1787 N N . GLY B 1 104 ? 11.148 -28.078 -2.783 1 62.59 104 GLY B N 1
ATOM 1788 C CA . GLY B 1 104 ? 12.289 -28.609 -2.037 1 62.59 104 GLY B CA 1
ATOM 1789 C C . GLY B 1 104 ? 13.508 -28.844 -2.9 1 62.59 104 GLY B C 1
ATOM 1790 O O . GLY B 1 104 ? 14.641 -28.734 -2.424 1 62.59 104 GLY B O 1
ATOM 1791 N N . ALA B 1 105 ? 13.445 -29.438 -4.074 1 53.12 105 ALA B N 1
ATOM 1792 C CA . ALA B 1 105 ? 14.703 -29.891 -4.672 1 53.12 105 ALA B CA 1
ATOM 1793 C C . ALA B 1 105 ? 15.586 -28.719 -5.055 1 53.12 105 ALA B C 1
ATOM 1795 O O . ALA B 1 105 ? 16.812 -28.812 -4.996 1 53.12 105 ALA B O 1
ATOM 1796 N N . ASP B 1 106 ? 15.055 -27.688 -5.598 1 46.62 106 ASP B N 1
ATOM 1797 C CA . ASP B 1 106 ? 15.875 -26.625 -6.164 1 46.62 106 ASP B CA 1
ATOM 1798 C C . ASP B 1 106 ? 16.469 -25.75 -5.066 1 46.62 106 ASP B C 1
ATOM 1800 O O . ASP B 1 106 ? 16.906 -24.625 -5.328 1 46.62 106 ASP B O 1
ATOM 1804 N N . VAL B 1 107 ? 16.25 -26.078 -3.881 1 42.84 107 VAL B N 1
ATOM 1805 C CA . VAL B 1 107 ? 17.094 -25.234 -3.037 1 42.84 107 VAL B CA 1
ATOM 1806 C C . VAL B 1 107 ? 18.562 -25.359 -3.473 1 42.84 107 VAL B C 1
ATOM 1808 O O . VAL B 1 107 ? 19.453 -25.438 -2.635 1 42.84 107 VAL B O 1
ATOM 1811 N N . THR B 1 108 ? 18.828 -25.938 -4.668 1 35.97 108 THR B N 1
ATOM 1812 C CA . THR B 1 108 ? 20.25 -25.75 -4.918 1 35.97 108 THR B CA 1
ATOM 1813 C C . THR B 1 108 ? 20.625 -24.266 -4.793 1 35.97 108 THR B C 1
ATOM 1815 O O . THR B 1 108 ? 20.172 -23.453 -5.594 1 35.97 108 THR B O 1
ATOM 1818 N N . MET B 1 109 ? 20.656 -23.781 -3.576 1 35.88 109 MET B N 1
ATOM 1819 C CA . MET B 1 109 ? 21.312 -22.516 -3.312 1 35.88 109 MET B CA 1
ATOM 1820 C C . MET B 1 109 ? 22.531 -22.344 -4.203 1 35.88 109 MET B C 1
ATOM 1822 O O . MET B 1 109 ? 23.469 -23.156 -4.156 1 35.88 109 MET B O 1
ATOM 1826 N N . HIS B 1 110 ? 22.469 -22.375 -5.484 1 31.59 110 HIS B N 1
ATOM 1827 C CA . HIS B 1 110 ? 23.719 -21.859 -6.008 1 31.59 110 HIS B CA 1
ATOM 1828 C C . HIS B 1 110 ? 24.156 -20.609 -5.258 1 31.59 110 HIS B C 1
ATOM 1830 O O . HIS B 1 110 ? 23.359 -19.688 -5.066 1 31.59 110 HIS B O 1
ATOM 1836 N N . PRO B 1 111 ? 25.031 -20.797 -4.27 1 33.62 111 PRO B N 1
ATOM 1837 C CA . PRO B 1 111 ? 25.656 -19.672 -3.564 1 33.62 111 PRO B CA 1
ATOM 1838 C C . PRO B 1 111 ? 26.078 -18.547 -4.508 1 33.62 111 PRO B C 1
ATOM 1840 O O . PRO B 1 111 ? 26.891 -17.703 -4.129 1 33.62 111 PRO B O 1
ATOM 1843 N N . GLY B 1 112 ? 25.703 -18.531 -5.672 1 27.62 112 GLY B N 1
ATOM 1844 C CA . GLY B 1 112 ? 26.359 -17.438 -6.363 1 27.62 112 GLY B CA 1
ATOM 1845 C C . GLY B 1 112 ? 26.266 -16.109 -5.625 1 27.62 112 GLY B C 1
ATOM 1846 O O . GLY B 1 112 ? 25.312 -15.883 -4.883 1 27.62 112 GLY B O 1
ATOM 1847 N N . THR B 1 113 ? 27.5 -15.555 -5.211 1 28.86 113 THR B N 1
ATOM 1848 C CA . THR B 1 113 ? 27.891 -14.344 -4.504 1 28.86 113 THR B CA 1
ATOM 1849 C C . THR B 1 113 ? 27.141 -13.133 -5.055 1 28.86 113 THR B C 1
ATOM 1851 O O . THR B 1 113 ? 27.438 -11.992 -4.695 1 28.86 113 THR B O 1
ATOM 1854 N N . THR B 1 114 ? 26.188 -13.273 -5.762 1 27.52 114 THR B N 1
ATOM 1855 C CA . THR B 1 114 ? 25.844 -11.914 -6.156 1 27.52 114 THR B CA 1
ATOM 1856 C C . THR B 1 114 ? 25.641 -11.031 -4.93 1 27.52 114 THR B C 1
ATOM 1858 O O . THR B 1 114 ? 24.766 -11.312 -4.102 1 27.52 114 THR B O 1
ATOM 1861 N N . SER B 1 115 ? 26.719 -10.555 -4.348 1 27.34 115 SER B N 1
ATOM 1862 C CA . SER B 1 115 ? 26.844 -9.469 -3.379 1 27.34 115 SER B CA 1
ATOM 1863 C C . SER B 1 115 ? 25.906 -8.312 -3.723 1 27.34 115 SER B C 1
ATOM 1865 O O . SER B 1 115 ? 26.125 -7.605 -4.707 1 27.34 115 SER B O 1
ATOM 1867 N N . LEU B 1 116 ? 24.734 -8.578 -3.848 1 27.56 116 LEU B N 1
ATOM 1868 C CA . LEU B 1 116 ? 23.969 -7.344 -3.939 1 27.56 116 LEU B CA 1
ATOM 1869 C C . LEU B 1 116 ? 24.359 -6.363 -2.84 1 27.56 116 LEU B C 1
ATOM 1871 O O . LEU B 1 116 ? 24.109 -6.609 -1.66 1 27.56 116 LEU B O 1
ATOM 1875 N N . GLU B 1 117 ? 25.609 -5.891 -3.029 1 27.52 117 GLU B N 1
ATOM 1876 C CA . GLU B 1 117 ? 26 -4.738 -2.227 1 27.52 117 GLU B CA 1
ATOM 1877 C C . GLU B 1 117 ? 24.906 -3.684 -2.188 1 27.52 117 GLU B C 1
ATOM 1879 O O . GLU B 1 117 ? 24.5 -3.162 -3.227 1 27.52 117 GLU B O 1
ATOM 1884 N N . LEU B 1 118 ? 23.875 -4.008 -1.607 1 28.25 118 LEU B N 1
ATOM 1885 C CA . LEU B 1 118 ? 22.984 -2.891 -1.311 1 28.25 118 LEU B CA 1
ATOM 1886 C C . LEU B 1 118 ? 23.766 -1.671 -0.85 1 28.25 118 LEU B C 1
ATOM 1888 O O . LEU B 1 118 ? 24.25 -1.632 0.283 1 28.25 118 LEU B O 1
ATOM 1892 N N . LYS B 1 119 ? 24.734 -1.354 -1.694 1 28.92 119 LYS B N 1
ATOM 1893 C CA . LYS B 1 119 ? 25.453 -0.152 -1.284 1 28.92 119 LYS B CA 1
ATOM 1894 C C . LYS B 1 119 ? 24.5 1.027 -1.112 1 28.92 119 LYS B C 1
ATOM 1896 O O . LYS B 1 119 ? 24.219 1.755 -2.068 1 28.92 119 LYS B O 1
ATOM 1901 N N . GLY B 1 120 ? 23.234 0.886 -0.988 1 28.53 120 GLY B N 1
ATOM 1902 C CA . GLY B 1 120 ? 22.641 2.209 -1.042 1 28.53 120 GLY B CA 1
ATOM 1903 C C . GLY B 1 120 ? 23.172 3.152 0.019 1 28.53 120 GLY B C 1
ATOM 1904 O O . GLY B 1 120 ? 23.859 2.723 0.949 1 28.53 120 GLY B O 1
ATOM 1905 N N . PRO B 1 121 ? 23.422 4.355 -0.399 1 30.64 121 PRO B N 1
ATOM 1906 C CA . PRO B 1 121 ? 24 5.293 0.572 1 30.64 121 PRO B CA 1
ATOM 1907 C C . PRO B 1 121 ? 23.328 5.211 1.938 1 30.64 121 PRO B C 1
ATOM 1909 O O . PRO B 1 121 ? 22.156 4.84 2.029 1 30.64 121 PRO B O 1
ATOM 1912 N N . LYS B 1 122 ? 24.031 4.641 2.992 1 34.19 122 LYS B N 1
ATOM 1913 C CA . LYS B 1 122 ? 23.703 4.77 4.41 1 34.19 122 LYS B CA 1
ATOM 1914 C C . LYS B 1 122 ? 22.953 6.07 4.684 1 34.19 122 LYS B C 1
ATOM 1916 O O . LYS B 1 122 ? 23.562 7.125 4.84 1 34.19 122 LYS B O 1
ATOM 1921 N N . THR B 1 123 ? 22.141 6.547 3.762 1 29.8 123 THR B N 1
ATOM 1922 C CA . THR B 1 123 ? 21.578 7.828 4.168 1 29.8 123 THR B CA 1
ATOM 1923 C C . THR B 1 123 ? 20.922 7.715 5.539 1 29.8 123 THR B C 1
ATOM 1925 O O . THR B 1 123 ? 20.469 6.633 5.938 1 29.8 123 THR B O 1
ATOM 1928 N N . LYS B 1 124 ? 21.219 8.516 6.465 1 33.09 124 LYS B N 1
ATOM 1929 C CA . LYS B 1 124 ? 20.781 8.695 7.848 1 33.09 124 LYS B CA 1
ATOM 1930 C C . LYS B 1 124 ? 19.297 8.391 8.008 1 33.09 124 LYS B C 1
ATOM 1932 O O . LYS B 1 124 ?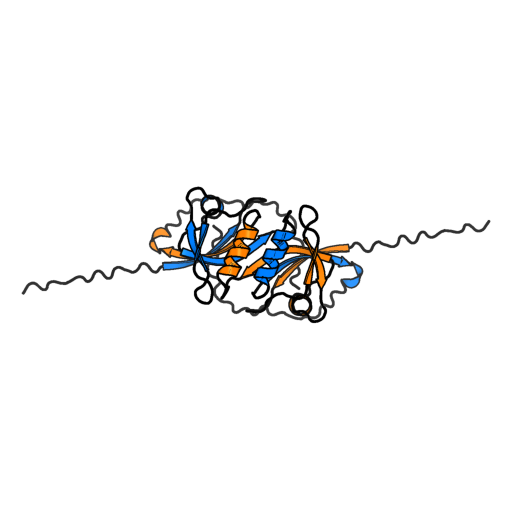 18.453 9.078 7.422 1 33.09 124 LYS B O 1
ATOM 1937 N N . MET B 1 125 ? 18.906 7.191 7.855 1 32.72 125 MET B N 1
ATOM 1938 C CA . MET B 1 125 ? 17.5 6.965 8.227 1 32.72 125 MET B CA 1
ATOM 1939 C C . MET B 1 125 ? 17.172 7.664 9.539 1 32.72 125 MET B C 1
ATOM 1941 O O . MET B 1 125 ? 17.844 7.449 10.547 1 32.72 125 MET B O 1
ATOM 1945 N N . GLN B 1 126 ? 16.688 8.812 9.352 1 35.12 126 GLN B N 1
ATOM 1946 C CA . GLN B 1 126 ? 16.297 9.484 10.586 1 35.12 126 GLN B CA 1
ATOM 1947 C C . GLN B 1 126 ? 15.508 8.547 11.492 1 35.12 126 GLN B C 1
ATOM 1949 O O . GLN B 1 126 ? 14.906 7.582 11.016 1 35.12 126 GLN B O 1
ATOM 1954 N N . LYS B 1 127 ? 15.438 8.844 12.734 1 38.44 127 LYS B N 1
ATOM 1955 C CA . LYS B 1 127 ? 14.859 8.195 13.906 1 38.44 127 LYS B CA 1
ATOM 1956 C C . LYS B 1 127 ? 13.398 7.828 13.672 1 38.44 127 LYS B C 1
ATOM 1958 O O . LYS B 1 127 ? 12.562 8.703 13.43 1 38.44 127 LYS B O 1
ATOM 1963 N N . MET B 1 128 ? 13.188 6.789 12.859 1 36.44 128 MET B N 1
ATOM 1964 C CA . MET B 1 128 ? 11.828 6.27 12.758 1 36.44 128 MET B CA 1
ATOM 1965 C C . MET B 1 128 ? 11.211 6.082 14.133 1 36.44 128 MET B C 1
ATOM 1967 O O . MET B 1 128 ? 11.789 5.414 14.992 1 36.44 128 MET B O 1
ATOM 1971 N N . VAL B 1 129 ? 10.516 7.035 14.656 1 34.38 129 VAL B N 1
ATOM 1972 C CA . VAL B 1 129 ? 9.844 6.84 15.938 1 34.38 129 VAL B CA 1
ATOM 1973 C C . VAL B 1 129 ? 8.547 6.066 15.727 1 34.38 129 VAL B C 1
ATOM 1975 O O . VAL B 1 129 ? 7.711 6.457 14.906 1 34.38 129 VAL B O 1
ATOM 1978 N N . ARG B 1 130 ? 8.656 4.945 15.867 1 35.16 130 ARG B N 1
ATOM 1979 C CA . ARG B 1 130 ? 7.414 4.176 15.93 1 35.16 130 ARG B CA 1
ATOM 1980 C C . ARG B 1 130 ? 6.516 4.68 17.062 1 35.16 130 ARG B C 1
ATOM 1982 O O . ARG B 1 130 ? 6.926 4.711 18.219 1 35.16 130 ARG B O 1
ATOM 1989 N N . LEU B 1 131 ? 5.746 5.668 16.734 1 32.53 131 LEU B N 1
ATOM 1990 C CA . LEU B 1 131 ? 4.816 6.062 17.781 1 32.53 131 LEU B CA 1
ATOM 1991 C C . LEU B 1 131 ? 3.785 4.965 18.031 1 32.53 131 LEU B C 1
ATOM 1993 O O . LEU B 1 131 ? 3.293 4.344 17.094 1 32.53 131 LEU B O 1
#

Solvent-accessible surface area (backbone atoms only — not comparable to full-atom values): 14747 Å² total; per-residue (Å²): 134,81,79,77,74,74,72,74,73,71,72,72,72,62,61,66,41,77,39,45,37,57,38,55,47,54,91,75,29,37,53,43,48,63,43,72,43,71,24,26,86,80,29,31,28,32,60,43,62,42,83,86,19,45,26,36,71,63,47,62,57,48,64,67,28,30,46,48,29,41,32,39,42,31,78,55,28,52,45,70,41,52,50,51,33,51,59,55,40,22,74,28,27,36,32,38,37,32,41,37,79,40,62,46,80,68,64,63,68,70,70,73,66,79,67,73,68,76,68,56,81,81,61,79,73,65,71,64,48,76,114,135,84,79,76,74,75,73,75,72,72,73,72,72,62,61,66,41,78,38,46,36,59,38,54,47,55,92,75,30,37,51,43,48,61,44,73,44,71,22,27,86,80,27,31,28,32,60,42,62,40,84,86,19,46,26,37,70,62,47,60,56,46,64,66,29,30,47,48,29,42,31,40,42,30,77,56,28,51,45,71,40,53,51,50,31,52,59,54,43,23,75,28,28,38,34,38,36,32,43,36,78,40,63,48,78,68,64,62,66,70,70,71,66,79,69,72,66,73,66,60,81,83,60,78,73,66,72,64,50,75,115

InterPro domains:
  IPR001478 PDZ domain [PS50106] (20-87)
  IPR036034 PDZ superfamily [G3DSA:2.30.42.10] (5-107)
  IPR036034 PDZ superfamily [SSF50156] (9-102)
  IPR052082 Peripheral myelin sheath structural protein [PTHR23348] (12-105)

Sequence (262 aa):
RETLSSGVSVQEETASEEVEVVVETEAEAGASGYSVTGGGERGLFIKDVLKDSTAAKHLSLQQGDQLLSARVYFDNVKYEDALKILQCAEPYKVSFFLKRTIAGADVTMHPGTTSLELKGPKTKMQKMVRLRETLSSGVSVQEETASEEVEVVVETEAEAGASGYSVTGGGERGLFIKDVLKDSTAAKHLSLQQGDQLLSARVYFDNVKYEDALKILQCAEPYKVSFFLKRTIAGADVTMHPGTTSLELKGPKTKMQKMVRL

Secondary structure (DSSP, 8-state):
---------------PEEEEEEEEPPTT----SEEEEE-TTS-EEEEEE-TTSHHHHTT---TT-EEEEEEEE-TT--HHHHHHHHHHHTTS-EEEEEEEEE-STT-------------------------/---------------PEEEEEEEEPPTT----SEEEEE-TTS-EEEEEE-TTSHHHHTT---TT-EEEEEEEE-TT--HHHHHHHHHHHTTS-EEEEEEEEE-STT-------------------------

Organism: Oncorhynchus kisutch (NCBI:txid8019)

Foldseek 3Di:
DPPPPPPPPPPPPVDDDDADEDFDADDPDDFDAWDWDDDDPVAIFTQDGDPPGCCCPRGVHDGGDGDPDDDDDCDVNDPVVVVVVCVVCVVDDDDDDDDDDDDVPPVPPPVPPPVPVPVPPVPPNDDHDHD/DPPPPPPPPPPPPVDDDDADEDFDADDPDDFDAWDWDDDDPVAIFTQDGDPPGCCCPRGVHDGGDGDPDDDDDCDVNDPVVVVVVCVVCVVDDDDDDDDDDDDVPPVPPPVPPPVPCPVDPPPPNDDHPHD

pLDDT: mean 77.32, std 28.0, range [27.34, 98.94]

Nearest PDB structures (foldseek):
  4cn0-assembly1_B  TM=9.061E-01  e=2.926E-08  Homo sapiens
  4cn0-assembly1_A  TM=8.966E-01  e=2.415E-08  Homo sapiens
  4cmz-assembly1_A  TM=8.472E-01  e=6.297E-08  Homo sapiens
  4cmz-assembly2_C-2  TM=8.257E-01  e=6.713E-08  Homo sapiens
  4cn0-assembly1_A  TM=8.966E-01  e=2.319E-08  Homo sapiens